Protein AF-A0A812YZU1-F1 (afdb_monomer)

Foldseek 3Di:
DQAEAEEAEEDDCLQVVLVLLCPDPQNVVVVVVVVVVVVVDDDDDPPPDPCPRWHWGWAQQDPDDDDDDRDIYIYIYDYDDDDPDQDPQDLPAPLRYEYEYEDDDDPPDDGDLVVSLVRLVVNVVSQVVHDPLRRHAAEYEYECDDPVSVVSVVVSQVVQVPDPDHDDYHYFYQNYPDNVSSSVRVNVSNVVSVVPPPPPPPPPPPPPD

Radius of gyration: 18.55 Å; Cα contacts (8 Å, |Δi|>4): 291; chains: 1; bounding box: 40×54×52 Å

Solvent-accessible surface area (backbone atoms only — not comparable to full-atom values): 12479 Å² total; per-residue (Å²): 114,80,43,70,36,35,36,42,27,34,40,70,57,28,59,58,50,45,52,55,58,44,70,31,73,70,22,47,61,48,54,56,49,52,55,52,51,58,72,71,47,86,78,89,74,84,80,85,63,95,62,90,65,66,37,64,38,76,33,72,38,80,76,68,88,81,80,92,59,76,44,35,29,39,36,36,38,36,48,54,85,61,98,81,67,74,78,94,72,60,96,63,73,60,84,41,45,33,42,31,41,44,46,51,66,67,91,89,68,82,85,57,67,66,59,52,51,54,52,52,56,49,52,50,50,60,50,63,72,40,57,81,93,57,47,63,58,38,32,40,38,36,32,47,64,52,73,70,55,48,53,51,52,52,50,53,56,51,58,46,62,73,40,102,73,56,77,80,63,47,80,44,66,14,82,40,88,48,66,68,37,45,51,50,37,51,40,53,51,50,53,52,48,71,67,55,62,81,82,72,76,77,76,77,76,72,77,87,126

pLDDT: mean 72.16, std 18.17, range [29.72, 93.62]

Nearest PDB structures (foldseek):
  4tu1-assembly1_B  TM=4.409E-01  e=1.145E-01  Toxoplasma gondii
  7joz-assembly1_A  TM=4.722E-01  e=4.084E-01  Homo sapiens
  6h0d-assembly1_A  TM=4.153E-01  e=7.712E-01  Synechocystis sp. PCC 6803 substr. Kazusa
  7vdc-assembly1_D  TM=2.895E-01  e=2.617E-01  Oryctolagus cuniculus
  8ew2-assembly1_B  TM=3.478E-01  e=2.001E+00  Oryctolagus cuniculus

Structure (mmCIF, N/CA/C/O backbone):
data_AF-A0A812YZU1-F1
#
_entry.id   AF-A0A812YZU1-F1
#
loop_
_atom_site.group_PDB
_atom_site.id
_atom_site.type_symbol
_atom_site.label_atom_id
_atom_site.label_alt_id
_atom_site.label_comp_id
_atom_site.label_asym_id
_atom_site.label_entity_id
_atom_site.label_seq_id
_atom_site.pdbx_PDB_ins_code
_atom_site.Cartn_x
_atom_site.Cartn_y
_atom_site.Cartn_z
_atom_site.occupancy
_atom_site.B_iso_or_equiv
_atom_site.auth_seq_id
_atom_site.auth_comp_id
_atom_site.auth_asym_id
_atom_site.auth_atom_id
_atom_site.pdbx_PDB_model_num
ATOM 1 N N . VAL A 1 1 ? 10.543 -19.047 8.163 1.00 53.94 1 VAL A N 1
ATOM 2 C CA . VAL A 1 1 ? 9.568 -17.932 8.109 1.00 53.94 1 VAL A CA 1
ATOM 3 C C . VAL A 1 1 ? 8.863 -17.867 9.448 1.00 53.94 1 VAL A C 1
ATOM 5 O O . VAL A 1 1 ? 8.110 -18.782 9.755 1.00 53.94 1 VAL A O 1
ATOM 8 N N . THR A 1 2 ? 9.161 -16.860 10.261 1.00 63.25 2 THR A N 1
ATOM 9 C CA . THR A 1 2 ? 8.544 -16.665 11.586 1.00 63.25 2 THR A CA 1
ATOM 10 C C . THR A 1 2 ? 7.262 -15.835 11.501 1.00 63.25 2 THR A C 1
ATOM 12 O O . THR A 1 2 ? 6.415 -15.936 12.384 1.00 63.25 2 THR A O 1
ATOM 15 N N . CYS A 1 3 ? 7.067 -15.084 10.410 1.00 71.00 3 CYS A N 1
ATOM 16 C CA . CYS A 1 3 ? 5.876 -14.271 10.181 1.00 71.00 3 CYS A CA 1
ATOM 17 C C . CYS A 1 3 ? 5.388 -14.360 8.724 1.00 71.00 3 CYS A C 1
ATOM 19 O O . CYS A 1 3 ? 6.190 -14.374 7.789 1.00 71.00 3 CYS A O 1
ATOM 21 N N . ARG A 1 4 ? 4.068 -14.422 8.523 1.00 76.69 4 ARG A N 1
ATOM 22 C CA . ARG A 1 4 ? 3.425 -14.309 7.207 1.00 76.69 4 ARG A CA 1
ATOM 23 C C . ARG A 1 4 ? 2.561 -13.063 7.223 1.00 76.69 4 ARG A C 1
ATOM 25 O O . ARG A 1 4 ? 1.711 -12.959 8.097 1.00 76.69 4 ARG A O 1
ATOM 32 N N . VAL A 1 5 ? 2.770 -12.168 6.269 1.00 82.44 5 VAL A N 1
ATOM 33 C CA . VAL A 1 5 ? 2.027 -10.915 6.133 1.00 82.44 5 VAL A CA 1
ATOM 34 C C . VAL A 1 5 ? 1.412 -10.864 4.743 1.00 82.44 5 VAL A C 1
ATOM 36 O O . VAL A 1 5 ? 2.060 -11.246 3.775 1.00 82.44 5 VAL A O 1
ATOM 39 N N . GLN A 1 6 ? 0.174 -10.403 4.631 1.00 86.44 6 GLN A N 1
ATOM 40 C CA . GLN A 1 6 ? -0.500 -10.189 3.360 1.00 86.44 6 GLN A CA 1
ATOM 41 C C . GLN A 1 6 ? -0.679 -8.691 3.124 1.00 86.44 6 GLN A C 1
ATOM 43 O O . GLN A 1 6 ? -1.310 -8.005 3.927 1.00 86.44 6 GLN A O 1
ATOM 48 N N . PHE A 1 7 ? -0.154 -8.186 2.012 1.00 89.94 7 PHE A N 1
ATOM 49 C CA . PHE A 1 7 ? -0.383 -6.821 1.557 1.00 89.94 7 PHE A CA 1
ATOM 50 C C . PHE A 1 7 ? -1.493 -6.809 0.516 1.00 89.94 7 PHE A C 1
ATOM 52 O O . PHE A 1 7 ? -1.353 -7.381 -0.565 1.00 89.94 7 PHE A O 1
ATOM 59 N N . LEU A 1 8 ? -2.589 -6.125 0.832 1.00 89.56 8 LEU A N 1
ATOM 60 C CA . LEU A 1 8 ? -3.596 -5.762 -0.157 1.00 89.56 8 LEU A CA 1
ATOM 61 C C . LEU A 1 8 ? -3.095 -4.502 -0.867 1.00 89.56 8 LEU A C 1
ATOM 63 O O . LEU A 1 8 ? -3.136 -3.416 -0.287 1.00 89.56 8 LEU A O 1
ATOM 67 N N . LEU A 1 9 ? -2.563 -4.667 -2.080 1.00 89.00 9 LEU A N 1
ATOM 68 C CA . LEU A 1 9 ? -2.023 -3.569 -2.879 1.00 89.00 9 LEU A CA 1
ATOM 69 C C . LEU A 1 9 ? -3.157 -2.894 -3.654 1.00 89.00 9 LEU A C 1
ATOM 71 O O . LEU A 1 9 ? -3.820 -3.528 -4.476 1.00 89.00 9 LEU A O 1
ATOM 75 N N . LEU A 1 10 ? -3.358 -1.604 -3.393 1.00 87.88 10 LEU A N 1
ATOM 76 C CA . LEU A 1 10 ? -4.406 -0.779 -3.988 1.00 87.88 10 LEU A CA 1
ATOM 77 C C . LEU A 1 10 ? -3.785 0.331 -4.815 1.00 87.88 10 LEU A C 1
ATOM 79 O O . LEU A 1 10 ? -2.970 1.081 -4.294 1.00 87.88 10 LEU A O 1
ATOM 83 N N . GLY A 1 11 ? -4.208 0.487 -6.061 1.00 83.19 11 GLY A N 1
ATOM 84 C CA . GLY A 1 11 ? -3.750 1.582 -6.909 1.00 83.19 11 GLY A CA 1
ATOM 85 C C . GLY A 1 11 ? -3.583 1.167 -8.359 1.00 83.19 11 GLY A C 1
ATOM 86 O O . GLY A 1 11 ? -3.496 -0.018 -8.693 1.00 83.19 11 GLY A O 1
ATOM 87 N N . GLU A 1 12 ? -3.532 2.171 -9.225 1.00 79.81 12 GLU A N 1
ATOM 88 C CA . GLU A 1 12 ? -3.130 1.981 -10.613 1.00 79.81 12 GLU A CA 1
ATOM 89 C C . GLU A 1 12 ? -1.699 1.416 -10.646 1.00 79.81 12 GLU A C 1
ATOM 91 O O . GLU A 1 12 ? -0.830 1.865 -9.901 1.00 79.81 12 GLU A O 1
ATOM 96 N N . GLY A 1 13 ? -1.473 0.366 -11.438 1.00 82.00 13 GLY A N 1
ATOM 97 C CA . GLY A 1 13 ? -0.179 -0.321 -11.493 1.00 82.00 13 GLY A CA 1
ATOM 98 C C . GLY A 1 13 ? 0.101 -1.297 -10.342 1.00 82.00 13 GLY A C 1
ATOM 99 O O . GLY A 1 13 ? 1.192 -1.852 -10.298 1.00 82.00 13 GLY A O 1
ATOM 100 N N . ALA A 1 14 ? -0.847 -1.582 -9.435 1.00 86.12 14 ALA A N 1
ATOM 101 C CA . ALA A 1 14 ? -0.630 -2.542 -8.340 1.00 86.12 14 ALA A CA 1
ATOM 102 C C . ALA A 1 14 ? -0.208 -3.942 -8.823 1.00 86.12 14 ALA A C 1
ATOM 104 O O . ALA A 1 14 ? 0.647 -4.577 -8.205 1.00 86.12 14 ALA A O 1
ATOM 105 N N . ARG A 1 15 ? -0.785 -4.421 -9.935 1.00 85.81 15 ARG A N 1
ATOM 106 C CA . ARG A 1 15 ? -0.412 -5.712 -10.536 1.00 85.81 15 ARG A CA 1
ATOM 107 C C . ARG A 1 15 ? 0.991 -5.670 -11.137 1.00 85.81 15 ARG A C 1
ATOM 109 O O . ARG A 1 15 ? 1.778 -6.573 -10.875 1.00 85.81 15 ARG A O 1
ATOM 116 N N . ASP A 1 16 ? 1.308 -4.613 -11.877 1.00 86.69 16 ASP A N 1
ATOM 117 C CA . ASP A 1 16 ? 2.627 -4.427 -12.487 1.00 86.69 16 ASP A CA 1
ATOM 118 C C . ASP A 1 16 ? 3.714 -4.276 -11.414 1.00 86.69 16 ASP A C 1
ATOM 120 O O . ASP A 1 16 ? 4.793 -4.848 -11.536 1.00 86.69 16 ASP A O 1
ATOM 124 N N . PHE A 1 17 ? 3.403 -3.582 -10.316 1.00 88.44 17 PHE A N 1
ATOM 125 C CA . PHE A 1 17 ? 4.299 -3.406 -9.178 1.00 88.44 17 PHE A CA 1
ATOM 126 C C . PHE A 1 17 ? 4.571 -4.733 -8.485 1.00 88.44 17 PHE A C 1
ATOM 128 O O . PHE A 1 17 ? 5.712 -5.052 -8.170 1.00 88.44 17 PHE A O 1
ATOM 135 N N . ALA A 1 18 ? 3.523 -5.526 -8.260 1.00 87.00 18 ALA A N 1
ATOM 136 C CA . ALA A 1 18 ? 3.676 -6.840 -7.660 1.00 87.00 18 ALA A CA 1
ATOM 137 C C . ALA A 1 18 ? 4.523 -7.764 -8.550 1.00 87.00 18 ALA A C 1
ATOM 139 O O . ALA A 1 18 ? 5.411 -8.443 -8.039 1.00 87.00 18 ALA A O 1
ATOM 140 N N . GLY A 1 19 ? 4.310 -7.714 -9.871 1.00 84.81 19 GLY A N 1
ATOM 141 C CA . GLY A 1 19 ? 5.148 -8.395 -10.857 1.00 84.81 19 GLY A CA 1
ATOM 142 C C . GLY A 1 19 ? 6.613 -7.962 -10.769 1.00 84.81 19 GLY A C 1
ATOM 143 O O . GLY A 1 19 ? 7.479 -8.813 -10.575 1.00 84.81 19 GLY A O 1
ATOM 144 N N . TYR A 1 20 ? 6.867 -6.650 -10.809 1.00 85.94 20 TYR A N 1
ATOM 145 C CA . TYR A 1 20 ? 8.197 -6.053 -10.664 1.00 85.94 20 TYR A CA 1
ATOM 146 C C . TYR A 1 20 ? 8.910 -6.528 -9.391 1.00 85.94 20 TYR A C 1
ATOM 148 O O . TYR A 1 20 ? 10.046 -6.994 -9.441 1.00 85.94 20 TYR A O 1
ATOM 156 N N . VAL A 1 21 ? 8.221 -6.487 -8.249 1.00 85.56 21 VAL A N 1
ATOM 157 C CA . VAL A 1 21 ? 8.783 -6.913 -6.962 1.00 85.56 21 VAL A CA 1
ATOM 158 C C . VAL A 1 21 ? 9.114 -8.409 -6.951 1.00 85.56 21 VAL A C 1
ATOM 160 O O . VAL A 1 21 ? 10.055 -8.815 -6.276 1.00 85.56 21 VAL A O 1
ATOM 163 N N . THR A 1 22 ? 8.399 -9.249 -7.702 1.00 80.44 22 THR A N 1
ATOM 164 C CA . THR A 1 22 ? 8.707 -10.692 -7.774 1.00 80.44 22 THR A CA 1
ATOM 165 C C . THR A 1 22 ? 9.792 -11.095 -8.751 1.00 80.44 22 THR A C 1
ATOM 167 O O . THR A 1 22 ? 10.231 -12.240 -8.703 1.00 80.44 22 THR A O 1
ATOM 170 N N . THR A 1 23 ? 10.237 -10.175 -9.599 1.00 80.94 23 THR A N 1
ATOM 171 C CA . THR A 1 23 ? 11.386 -10.374 -10.491 1.00 80.94 23 THR A CA 1
ATOM 172 C C . THR A 1 23 ? 12.673 -9.775 -9.927 1.00 80.94 23 THR A C 1
ATOM 174 O O . THR A 1 23 ? 13.665 -9.672 -10.635 1.00 80.94 23 THR A O 1
ATOM 177 N N . THR A 1 24 ? 12.647 -9.335 -8.669 1.00 78.38 24 THR A N 1
ATOM 178 C CA . THR A 1 24 ? 13.828 -8.845 -7.950 1.00 78.38 24 THR A CA 1
ATOM 179 C C . THR A 1 24 ? 14.814 -9.981 -7.684 1.00 78.38 24 THR A C 1
ATOM 181 O O . THR A 1 24 ? 14.399 -11.130 -7.488 1.00 78.38 24 THR A O 1
ATOM 184 N N . GLU A 1 25 ? 16.111 -9.674 -7.608 1.00 78.00 25 GLU A N 1
ATOM 185 C CA . GLU A 1 25 ? 17.151 -10.672 -7.310 1.00 78.00 25 GLU A CA 1
ATOM 186 C C . GLU A 1 25 ? 16.863 -11.389 -5.978 1.00 78.00 25 GLU A C 1
ATOM 188 O O . GLU A 1 25 ? 17.065 -12.605 -5.825 1.00 78.00 25 GLU A O 1
ATOM 193 N N . MET A 1 26 ? 16.310 -10.648 -5.012 1.00 73.00 26 MET A N 1
ATOM 194 C CA . MET A 1 26 ? 15.860 -11.191 -3.734 1.00 73.00 26 MET A CA 1
ATOM 195 C C . MET A 1 26 ? 14.722 -12.217 -3.882 1.00 73.00 26 MET A C 1
ATOM 197 O O . MET A 1 26 ? 14.736 -13.255 -3.207 1.00 73.00 26 MET A O 1
ATOM 201 N N . ALA A 1 27 ? 13.734 -11.953 -4.739 1.00 70.94 27 ALA A N 1
ATOM 202 C CA . ALA A 1 27 ? 12.618 -12.866 -4.975 1.00 70.94 27 ALA A CA 1
ATOM 203 C C . ALA A 1 27 ? 13.058 -14.123 -5.748 1.00 70.94 27 ALA A C 1
ATOM 205 O O . ALA A 1 27 ? 12.686 -15.242 -5.371 1.00 70.94 27 ALA A O 1
ATOM 206 N N . GLU A 1 28 ? 13.911 -13.967 -6.763 1.00 68.12 28 GLU A N 1
ATOM 207 C CA . GLU A 1 28 ? 14.465 -15.082 -7.543 1.00 68.12 28 GLU A CA 1
ATOM 208 C C . GLU A 1 28 ? 15.307 -16.030 -6.679 1.00 68.12 28 GLU A C 1
ATOM 210 O O . GLU A 1 28 ? 15.156 -17.256 -6.754 1.00 68.12 28 GLU A O 1
ATOM 215 N N . SER A 1 29 ? 16.116 -15.473 -5.771 1.00 65.19 29 SER A N 1
ATOM 216 C CA . SER A 1 29 ? 16.916 -16.241 -4.807 1.00 65.19 29 SER A CA 1
ATOM 217 C C . SER A 1 29 ? 16.071 -17.182 -3.939 1.00 65.19 29 SER A C 1
ATOM 219 O O . SER A 1 29 ? 16.550 -18.230 -3.495 1.00 65.19 29 SER A O 1
ATOM 221 N N . TYR A 1 30 ? 14.805 -16.836 -3.689 1.00 61.94 30 TYR A N 1
ATOM 222 C CA . TYR A 1 30 ? 13.884 -17.687 -2.945 1.00 61.94 30 TYR A CA 1
ATOM 223 C C . TYR A 1 30 ? 13.165 -18.716 -3.826 1.00 61.94 30 TYR A C 1
ATOM 225 O O . TYR A 1 30 ? 13.023 -19.872 -3.416 1.00 61.94 30 TYR A O 1
ATOM 233 N N . LEU A 1 31 ? 12.747 -18.336 -5.037 1.00 59.38 31 LEU A N 1
ATOM 234 C CA . LEU A 1 31 ? 12.147 -19.272 -5.996 1.00 59.38 31 LEU A CA 1
ATOM 235 C C . LEU A 1 31 ? 13.101 -20.435 -6.308 1.00 59.38 31 LEU A C 1
ATOM 237 O O . LEU A 1 31 ? 12.672 -21.591 -6.317 1.00 59.38 31 LEU A O 1
ATOM 241 N N . GLY A 1 32 ? 14.401 -20.150 -6.448 1.00 55.16 32 GLY A N 1
ATOM 242 C CA . GLY A 1 32 ? 15.435 -21.176 -6.611 1.00 55.16 32 GLY A CA 1
ATOM 243 C C . GLY A 1 32 ? 15.525 -22.148 -5.426 1.00 55.16 32 GLY A C 1
ATOM 244 O O . GLY A 1 32 ? 15.704 -23.348 -5.629 1.00 55.16 32 GLY A O 1
ATOM 245 N N . ARG A 1 33 ? 15.320 -21.674 -4.186 1.00 53.00 33 ARG A N 1
ATOM 246 C CA . ARG A 1 33 ? 15.294 -22.534 -2.985 1.00 53.00 33 ARG A CA 1
ATOM 247 C C . ARG A 1 33 ? 14.043 -23.407 -2.912 1.00 53.00 33 ARG A C 1
ATOM 249 O O . ARG A 1 33 ? 14.162 -24.579 -2.576 1.00 53.00 33 ARG A O 1
ATOM 256 N N . GLN A 1 34 ? 12.867 -22.886 -3.277 1.00 52.00 34 GLN A N 1
ATOM 257 C CA . GLN A 1 34 ? 11.645 -23.701 -3.332 1.00 52.00 34 GLN A CA 1
ATOM 258 C C . GLN A 1 34 ? 11.732 -24.808 -4.380 1.00 52.00 34 GLN A C 1
ATOM 260 O O . GLN A 1 34 ? 11.323 -25.932 -4.109 1.00 52.00 34 GLN A O 1
ATOM 265 N N . GLN A 1 35 ? 12.275 -24.519 -5.563 1.00 51.41 35 GLN A N 1
ATOM 266 C CA . GLN A 1 35 ? 12.462 -25.544 -6.592 1.00 51.41 35 GLN A CA 1
ATOM 267 C C . GLN A 1 35 ? 13.446 -26.629 -6.136 1.00 51.41 35 GLN A C 1
ATOM 269 O O . GLN A 1 35 ? 13.227 -27.806 -6.419 1.00 51.41 35 GLN A O 1
ATOM 274 N N . HIS A 1 36 ? 14.478 -26.254 -5.374 1.00 42.97 36 HIS A N 1
ATOM 275 C CA . HIS A 1 36 ? 15.439 -27.202 -4.818 1.00 42.97 36 HIS A CA 1
ATOM 276 C C . HIS A 1 36 ? 14.847 -28.059 -3.680 1.00 42.97 36 HIS A C 1
ATOM 278 O O . HIS A 1 36 ? 15.097 -29.262 -3.644 1.00 42.97 36 HIS A O 1
ATOM 284 N N . GLU A 1 37 ? 14.009 -27.489 -2.804 1.00 44.84 37 GLU A N 1
ATOM 285 C CA . GLU A 1 37 ? 13.289 -28.232 -1.751 1.00 44.84 37 GLU A CA 1
ATOM 286 C C . GLU A 1 37 ? 12.221 -29.180 -2.329 1.00 44.84 37 GLU A C 1
ATOM 288 O O . GLU A 1 37 ? 12.051 -30.296 -1.840 1.00 44.84 37 GLU A O 1
ATOM 293 N N . VAL A 1 38 ? 11.531 -28.783 -3.406 1.00 49.12 38 VAL A N 1
ATOM 294 C CA . VAL A 1 38 ? 10.568 -29.645 -4.122 1.00 49.12 38 VAL A CA 1
ATOM 295 C C . VAL A 1 38 ? 11.278 -30.782 -4.868 1.00 49.12 38 VAL A C 1
ATOM 297 O O . VAL A 1 38 ? 10.714 -31.864 -5.011 1.00 49.12 38 VAL A O 1
ATOM 300 N N . ALA A 1 39 ? 12.519 -30.574 -5.318 1.00 49.03 39 ALA A N 1
ATOM 301 C CA . ALA A 1 39 ? 13.322 -31.621 -5.947 1.00 49.03 39 ALA A CA 1
ATOM 302 C C . ALA A 1 39 ? 13.852 -32.665 -4.941 1.00 49.03 39 ALA A C 1
ATOM 304 O O . ALA A 1 39 ? 14.061 -33.819 -5.320 1.00 49.03 39 ALA A O 1
ATOM 305 N N . GLU A 1 40 ? 14.038 -32.293 -3.670 1.00 47.88 40 GLU A N 1
ATOM 306 C CA . GLU A 1 40 ? 14.529 -33.194 -2.613 1.00 47.88 40 GLU A CA 1
ATOM 307 C C . GLU A 1 40 ? 13.405 -33.837 -1.772 1.00 47.88 40 GLU A C 1
ATOM 309 O O . GLU A 1 40 ? 13.604 -34.899 -1.176 1.00 47.88 40 GLU A O 1
ATOM 314 N N . GLY A 1 41 ? 12.201 -33.257 -1.764 1.00 41.09 41 GLY A N 1
ATOM 315 C CA . GLY A 1 41 ? 11.022 -33.790 -1.081 1.00 41.09 41 GLY A CA 1
ATOM 316 C C . GLY A 1 41 ? 10.121 -34.624 -1.993 1.00 41.09 41 GLY A C 1
ATOM 317 O O . GLY A 1 41 ? 9.301 -34.089 -2.735 1.00 41.09 41 GLY A O 1
ATOM 318 N N . LYS A 1 42 ? 10.215 -35.956 -1.895 1.00 46.53 42 LYS A N 1
ATOM 319 C CA . LYS A 1 42 ? 9.158 -36.864 -2.370 1.00 46.53 42 LYS A CA 1
ATOM 320 C C . LYS A 1 42 ? 7.814 -36.522 -1.708 1.00 46.53 42 LYS A C 1
ATOM 322 O O . LYS A 1 42 ? 7.770 -36.179 -0.532 1.00 46.53 42 LYS A O 1
ATOM 327 N N . ASP A 1 43 ? 6.753 -36.726 -2.485 1.00 37.38 43 ASP A N 1
ATOM 328 C CA . ASP A 1 43 ? 5.323 -36.646 -2.148 1.00 37.38 43 ASP A CA 1
ATOM 329 C C . ASP A 1 43 ? 4.670 -35.258 -2.243 1.00 37.38 43 ASP A C 1
ATOM 331 O O . ASP A 1 43 ? 4.255 -34.623 -1.280 1.00 37.38 43 ASP A O 1
ATOM 335 N N . GLY A 1 44 ? 4.499 -34.835 -3.498 1.00 43.16 44 GLY A N 1
ATOM 336 C CA . GLY A 1 44 ? 3.176 -34.606 -4.083 1.00 43.16 44 GLY A CA 1
ATOM 337 C C . GLY A 1 44 ? 2.073 -34.078 -3.163 1.00 43.16 44 GLY A C 1
ATOM 338 O O . GLY A 1 44 ? 1.104 -34.781 -2.892 1.00 43.16 44 GLY A O 1
ATOM 339 N N . LEU A 1 45 ? 2.135 -32.792 -2.823 1.00 33.62 45 LEU A N 1
ATOM 340 C CA . LEU A 1 45 ? 0.928 -32.010 -2.575 1.00 33.62 45 LEU A CA 1
ATOM 341 C C . LEU A 1 45 ? 0.984 -30.738 -3.418 1.00 33.62 45 LEU A C 1
ATOM 343 O O . LEU A 1 45 ? 1.418 -29.674 -2.985 1.00 33.62 45 LEU A O 1
ATOM 347 N N . SER A 1 46 ? 0.552 -30.891 -4.669 1.00 38.41 46 SER A N 1
ATOM 348 C CA . SER A 1 46 ? 0.212 -29.777 -5.544 1.00 38.41 46 SER A CA 1
ATOM 349 C C . SER A 1 46 ? -0.962 -29.023 -4.916 1.00 38.41 46 SER A C 1
ATOM 351 O O . SER A 1 46 ? -2.119 -29.418 -5.042 1.00 38.41 46 SER A O 1
ATOM 353 N N . THR A 1 47 ? -0.673 -27.946 -4.190 1.00 32.91 47 THR A N 1
ATOM 354 C CA . THR A 1 47 ? -1.681 -26.964 -3.787 1.00 32.91 47 THR A CA 1
ATOM 355 C C . THR A 1 47 ? -1.922 -26.000 -4.942 1.00 32.91 47 THR A C 1
ATOM 357 O O . THR A 1 47 ? -1.595 -24.819 -4.898 1.00 32.91 47 THR A O 1
ATOM 360 N N . THR A 1 48 ? -2.549 -26.507 -6.001 1.00 37.44 48 THR A N 1
ATOM 361 C CA . THR A 1 48 ? -3.320 -25.681 -6.930 1.00 37.44 48 THR A CA 1
ATOM 362 C C . THR A 1 48 ? -4.570 -25.175 -6.206 1.00 37.44 48 THR A C 1
ATOM 364 O O . THR A 1 48 ? -5.638 -25.773 -6.310 1.00 37.44 48 THR A O 1
ATOM 367 N N . SER A 1 49 ? -4.461 -24.087 -5.442 1.00 32.38 49 SER A N 1
ATOM 368 C CA . SER A 1 49 ? -5.629 -23.346 -4.954 1.00 32.38 49 SER A CA 1
ATOM 369 C C . SER A 1 49 ? -5.584 -21.905 -5.464 1.00 32.38 49 SER A C 1
ATOM 371 O O . SER A 1 49 ? -4.856 -21.069 -4.948 1.00 32.38 49 SER A O 1
ATOM 373 N N . THR A 1 50 ? -6.350 -21.629 -6.528 1.00 38.34 50 THR A N 1
ATOM 374 C CA . THR A 1 50 ? -6.826 -20.281 -6.927 1.00 38.34 50 THR A CA 1
ATOM 375 C C . THR A 1 50 ? -5.795 -19.146 -6.756 1.00 38.34 50 THR A C 1
ATOM 377 O O . THR A 1 50 ? -6.040 -18.149 -6.081 1.00 38.34 50 THR A O 1
ATOM 380 N N . LEU A 1 51 ? -4.620 -19.357 -7.356 1.00 40.28 51 LEU A N 1
ATOM 381 C CA . LEU A 1 51 ? -3.327 -18.702 -7.101 1.00 40.28 51 LEU A CA 1
ATOM 382 C C . LEU A 1 51 ? -2.993 -17.549 -8.065 1.00 40.28 51 LEU A C 1
ATOM 384 O O . LEU A 1 51 ? -1.854 -17.100 -8.093 1.00 40.28 51 LEU A O 1
ATOM 388 N N . GLY A 1 52 ? -3.956 -17.095 -8.873 1.00 40.56 52 GLY A N 1
ATOM 389 C CA . GLY A 1 52 ? -3.674 -16.353 -10.109 1.00 40.56 52 GLY A CA 1
ATOM 390 C C . GLY A 1 52 ? -2.842 -15.074 -9.969 1.00 40.56 52 GLY A C 1
ATOM 391 O O . GLY A 1 52 ? -2.182 -14.701 -10.929 1.00 40.56 52 GLY A O 1
ATOM 392 N N . GLU A 1 53 ? -2.844 -14.408 -8.809 1.00 54.91 53 GLU A N 1
ATOM 393 C CA . GLU A 1 53 ? -2.208 -13.086 -8.650 1.00 54.91 53 GLU A CA 1
ATOM 394 C C . GLU A 1 53 ? -1.604 -12.870 -7.252 1.00 54.91 53 GLU A C 1
ATOM 396 O O . GLU A 1 53 ? -1.629 -11.768 -6.717 1.00 54.91 53 GLU A O 1
ATOM 401 N N . ARG A 1 54 ? -1.108 -13.928 -6.603 1.00 62.44 54 ARG A N 1
ATOM 402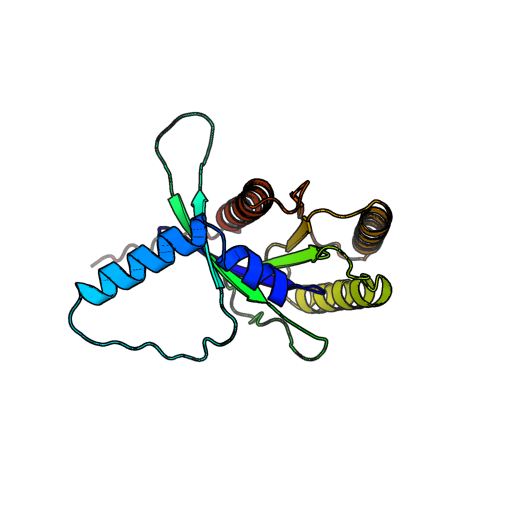 C CA . ARG A 1 54 ? -0.442 -13.815 -5.294 1.00 62.44 54 ARG A CA 1
ATOM 403 C C . ARG A 1 54 ? 1.062 -13.892 -5.476 1.00 62.44 54 ARG A C 1
ATOM 405 O O . ARG A 1 54 ? 1.580 -14.875 -5.998 1.00 62.44 54 ARG A O 1
ATOM 412 N N . PHE A 1 55 ? 1.751 -12.873 -4.996 1.00 69.44 55 PHE A N 1
ATOM 413 C CA . PHE A 1 55 ? 3.185 -12.697 -5.185 1.00 69.44 55 PHE A CA 1
ATOM 414 C C . PHE A 1 55 ? 3.908 -12.830 -3.851 1.00 69.44 55 PHE A C 1
ATOM 416 O O . PHE A 1 55 ? 3.415 -12.325 -2.846 1.00 69.44 55 PHE A O 1
ATOM 423 N N . LEU A 1 56 ? 5.051 -13.516 -3.814 1.00 70.94 56 LEU A N 1
ATOM 424 C CA . LEU A 1 56 ? 5.759 -13.805 -2.567 1.00 70.94 56 LEU A CA 1
ATOM 425 C C . LEU A 1 56 ? 7.105 -13.101 -2.521 1.00 70.94 56 LEU A C 1
ATOM 427 O O . LEU A 1 56 ? 7.960 -13.359 -3.361 1.00 70.94 56 LEU A O 1
ATOM 431 N N . LEU A 1 57 ? 7.301 -12.279 -1.494 1.00 72.12 57 LEU A N 1
ATOM 432 C CA . LEU A 1 57 ? 8.569 -11.616 -1.227 1.00 72.12 57 LEU A CA 1
ATOM 433 C C . LEU A 1 57 ? 9.121 -12.037 0.136 1.00 72.12 57 LEU A C 1
ATOM 435 O O . LEU A 1 57 ? 8.395 -12.093 1.135 1.00 72.12 57 LEU A O 1
ATOM 439 N N . PHE A 1 58 ? 10.423 -12.309 0.175 1.00 74.62 58 PHE A N 1
ATOM 440 C CA . PHE A 1 58 ? 11.149 -12.511 1.421 1.00 74.62 58 PHE A CA 1
ATOM 441 C C . PHE A 1 58 ? 11.586 -11.177 1.989 1.00 74.62 58 PHE A C 1
ATOM 443 O O . PHE A 1 58 ? 12.223 -10.377 1.322 1.00 74.62 58 PHE A O 1
ATOM 450 N N . CYS A 1 59 ? 11.244 -10.957 3.249 1.00 70.81 59 CYS A N 1
ATOM 451 C CA . CYS A 1 59 ? 11.554 -9.739 3.962 1.00 70.81 59 CYS A CA 1
ATOM 452 C C . CYS A 1 59 ? 12.293 -10.119 5.249 1.00 70.81 59 CYS A C 1
ATOM 454 O O . CYS A 1 59 ? 11.649 -10.488 6.238 1.00 70.81 59 CYS A O 1
ATOM 456 N N . PRO A 1 60 ? 13.637 -10.088 5.265 1.00 66.62 60 PRO A N 1
ATOM 457 C CA . PRO A 1 60 ? 14.373 -10.223 6.511 1.00 66.62 60 PRO A CA 1
ATOM 458 C C . PRO A 1 60 ? 14.039 -9.023 7.399 1.00 66.62 60 PRO A C 1
ATOM 460 O O . PRO A 1 60 ? 14.271 -7.871 7.039 1.00 66.62 60 PRO A O 1
ATOM 463 N N . ARG A 1 61 ? 13.455 -9.288 8.564 1.00 61.50 61 ARG A N 1
ATOM 464 C CA . ARG A 1 61 ? 13.186 -8.266 9.565 1.00 61.50 61 ARG A CA 1
ATOM 465 C C . ARG A 1 61 ? 14.458 -8.057 10.375 1.00 61.50 61 ARG A C 1
ATOM 467 O O . ARG A 1 61 ? 14.901 -8.958 11.084 1.00 61.50 61 ARG A O 1
ATOM 474 N N . VAL A 1 62 ? 15.049 -6.876 10.244 1.00 57.53 62 VAL A N 1
ATOM 475 C CA . VAL A 1 62 ? 16.181 -6.446 11.067 1.00 57.53 62 VAL A CA 1
ATOM 476 C C . VAL A 1 62 ? 15.619 -5.558 12.170 1.00 57.53 62 VAL A C 1
ATOM 478 O O . VAL A 1 62 ? 15.410 -4.359 11.982 1.00 57.53 62 VAL A O 1
ATOM 481 N N . ASP A 1 63 ? 15.291 -6.159 13.310 1.00 52.56 63 ASP A N 1
ATOM 482 C CA . ASP A 1 63 ? 14.880 -5.391 14.479 1.00 52.56 63 ASP A CA 1
ATOM 483 C C . ASP A 1 63 ? 16.125 -4.911 15.248 1.00 52.56 63 ASP A C 1
ATOM 485 O O . ASP A 1 63 ? 16.834 -5.707 15.851 1.00 52.56 63 ASP A O 1
ATOM 489 N N . ARG A 1 64 ? 16.305 -3.581 15.248 1.00 44.38 64 ARG A N 1
ATOM 490 C CA . ARG A 1 64 ? 17.225 -2.742 16.047 1.00 44.38 64 ARG A CA 1
ATOM 491 C C . ARG A 1 64 ? 18.736 -2.873 15.813 1.00 44.38 64 ARG A C 1
ATOM 493 O O . ARG A 1 64 ? 19.268 -3.901 15.415 1.00 44.38 64 ARG A O 1
ATOM 500 N N . GLU A 1 65 ? 19.384 -1.731 16.063 1.00 49.47 65 GLU A N 1
ATOM 501 C CA . GLU A 1 65 ? 20.827 -1.555 16.220 1.00 49.47 65 GLU A CA 1
ATOM 502 C C . GLU A 1 65 ? 21.412 -2.731 17.013 1.00 49.47 65 GLU A C 1
ATOM 504 O O . GLU A 1 65 ? 20.969 -3.013 18.122 1.00 49.47 65 GLU A O 1
ATOM 509 N N . GLU A 1 66 ? 22.386 -3.408 16.408 1.00 44.59 66 GLU A N 1
ATOM 510 C CA . GLU A 1 66 ? 23.200 -4.471 17.005 1.00 44.59 66 GLU A CA 1
ATOM 511 C C . GLU A 1 66 ? 22.478 -5.781 17.389 1.00 44.59 66 GLU A C 1
ATOM 513 O O . GLU A 1 66 ? 22.148 -6.046 18.539 1.00 44.59 66 GLU A O 1
ATOM 518 N N . GLY A 1 67 ? 22.431 -6.706 16.424 1.00 46.72 67 GLY A N 1
ATOM 519 C CA . GLY A 1 67 ? 22.769 -8.105 16.702 1.00 46.72 67 GLY A CA 1
ATOM 520 C C . GLY A 1 67 ? 21.619 -9.079 16.985 1.00 46.72 67 GLY A C 1
ATOM 521 O O . GLY A 1 67 ? 20.961 -9.041 18.014 1.00 46.72 67 GLY A O 1
ATOM 522 N N . LEU A 1 68 ? 21.534 -10.085 16.105 1.00 38.81 68 LEU A N 1
ATOM 523 C CA . LEU A 1 68 ? 21.003 -11.432 16.364 1.00 38.81 68 LEU A CA 1
ATOM 524 C C . LEU A 1 68 ? 19.489 -11.541 16.611 1.00 38.81 68 LEU A C 1
ATOM 526 O O . LEU A 1 68 ? 19.025 -12.004 17.648 1.00 38.81 68 LEU A O 1
ATOM 530 N N . GLY A 1 69 ? 18.725 -11.248 15.561 1.00 42.84 69 GLY A N 1
ATOM 531 C CA . GLY A 1 69 ? 17.327 -11.656 15.452 1.00 42.84 69 GLY A CA 1
ATOM 532 C C . GLY A 1 69 ? 16.761 -11.407 14.059 1.00 42.84 69 GLY A C 1
ATOM 533 O O . GLY A 1 69 ? 15.826 -10.632 13.918 1.00 42.84 69 GLY A O 1
ATOM 534 N N . ALA A 1 70 ? 17.343 -12.004 13.012 1.00 51.84 70 ALA A N 1
ATOM 535 C CA . ALA A 1 70 ? 16.777 -11.911 11.665 1.00 51.84 70 ALA A CA 1
ATOM 536 C C . ALA A 1 70 ? 15.492 -12.757 11.590 1.00 51.84 70 ALA A C 1
ATOM 538 O O . ALA A 1 70 ? 15.528 -13.951 11.288 1.00 51.84 70 ALA A O 1
ATOM 539 N N . GLU A 1 71 ? 14.344 -12.160 11.902 1.00 60.09 71 GLU A N 1
ATOM 540 C CA . GLU A 1 71 ? 13.055 -12.811 11.693 1.00 60.09 71 GLU A CA 1
ATOM 541 C C . GLU A 1 71 ? 12.723 -12.789 10.196 1.00 60.09 71 GLU A C 1
ATOM 543 O O . GLU A 1 71 ? 12.555 -11.737 9.588 1.00 60.09 71 GLU A O 1
ATOM 548 N N . LEU A 1 72 ? 12.637 -13.962 9.567 1.00 67.69 72 LEU A N 1
ATOM 549 C CA . LEU A 1 72 ? 12.232 -14.055 8.164 1.00 67.69 72 LEU A CA 1
ATOM 550 C C . LEU A 1 72 ? 10.717 -13.872 8.051 1.00 67.69 72 LEU A C 1
ATOM 552 O O . LEU A 1 72 ? 9.959 -14.768 8.452 1.00 67.69 72 LEU A O 1
ATOM 556 N N . ALA A 1 73 ? 10.286 -12.764 7.451 1.00 74.00 73 ALA A N 1
ATOM 557 C CA . ALA A 1 73 ? 8.903 -12.554 7.060 1.00 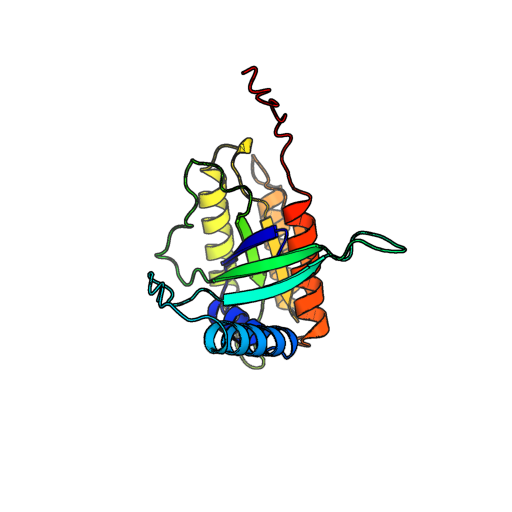74.00 73 ALA A CA 1
ATOM 558 C C . ALA A 1 73 ? 8.685 -12.953 5.596 1.00 74.00 73 ALA A C 1
ATOM 560 O O . ALA A 1 73 ? 9.507 -12.682 4.719 1.00 74.00 73 ALA A O 1
ATOM 561 N N . ARG A 1 74 ? 7.556 -13.608 5.338 1.00 77.62 74 ARG A N 1
ATOM 562 C CA . ARG A 1 74 ? 7.037 -13.834 3.990 1.00 77.62 74 ARG A CA 1
ATOM 563 C C . ARG A 1 74 ? 5.908 -12.843 3.760 1.00 77.62 74 ARG A C 1
ATOM 565 O O . ARG A 1 74 ? 4.918 -12.884 4.490 1.00 77.62 74 ARG A O 1
ATOM 572 N N . ILE A 1 75 ? 6.056 -12.001 2.748 1.00 82.62 75 ILE A N 1
ATOM 573 C CA . ILE A 1 75 ? 5.036 -11.054 2.315 1.00 82.62 75 ILE A CA 1
ATOM 574 C C . ILE A 1 75 ? 4.297 -11.668 1.128 1.00 82.62 75 ILE A C 1
ATOM 576 O O . ILE A 1 75 ? 4.925 -12.105 0.169 1.00 82.62 75 ILE A O 1
ATOM 580 N N . GLU A 1 76 ? 2.973 -11.714 1.201 1.00 83.88 76 GLU A N 1
ATOM 581 C CA . GLU A 1 76 ? 2.088 -12.064 0.097 1.00 83.88 76 GLU A CA 1
ATOM 582 C C . GLU A 1 76 ? 1.444 -10.790 -0.451 1.00 83.88 76 GLU A C 1
ATOM 584 O O . GLU A 1 76 ? 0.626 -10.175 0.229 1.00 83.88 76 GLU A O 1
ATOM 589 N N . LEU A 1 77 ? 1.802 -10.376 -1.665 1.00 85.38 77 LEU A N 1
ATOM 590 C CA . LEU A 1 77 ? 1.160 -9.245 -2.327 1.00 85.38 77 LEU A CA 1
ATOM 591 C C . LEU A 1 77 ? -0.079 -9.748 -3.063 1.00 85.38 77 LEU A C 1
ATOM 593 O O . LEU A 1 77 ? -0.004 -10.677 -3.865 1.00 85.38 77 LEU A O 1
ATOM 597 N N . THR A 1 78 ? -1.219 -9.135 -2.771 1.00 86.38 78 THR A N 1
ATOM 598 C CA . THR A 1 78 ? -2.495 -9.364 -3.449 1.00 86.38 78 THR A CA 1
ATOM 599 C C . THR A 1 78 ? -2.910 -8.040 -4.092 1.00 86.38 78 THR A C 1
ATOM 601 O O . THR A 1 78 ? -3.404 -7.158 -3.381 1.00 86.38 78 THR A O 1
ATOM 604 N N . PRO A 1 79 ? -2.671 -7.845 -5.399 1.00 85.25 79 PRO A N 1
ATOM 605 C CA . PRO A 1 79 ? -3.155 -6.672 -6.099 1.00 85.25 79 PRO A CA 1
ATOM 606 C C . PRO A 1 79 ? -4.680 -6.734 -6.185 1.00 85.25 79 PRO A C 1
ATOM 608 O O . PRO A 1 79 ? -5.253 -7.762 -6.538 1.00 85.25 79 PRO A O 1
ATOM 611 N N . ILE A 1 80 ? -5.338 -5.630 -5.852 1.00 81.62 80 ILE A N 1
ATOM 612 C CA . ILE A 1 80 ? -6.779 -5.465 -6.038 1.00 81.62 80 ILE A CA 1
ATOM 613 C C . ILE A 1 80 ? -6.953 -4.455 -7.167 1.00 81.62 80 ILE A C 1
ATOM 615 O O . ILE A 1 80 ? -6.749 -3.252 -6.982 1.00 81.62 80 ILE A O 1
ATOM 619 N N . VAL A 1 81 ? -7.259 -4.965 -8.360 1.00 70.62 81 VAL A N 1
ATOM 620 C CA . VAL A 1 81 ? -7.315 -4.170 -9.589 1.00 70.62 81 VAL A CA 1
ATOM 621 C C . VAL A 1 81 ? -8.770 -3.918 -9.970 1.00 70.62 81 VAL A C 1
ATOM 623 O O . VAL A 1 81 ? -9.436 -4.777 -10.535 1.00 70.62 81 VAL A O 1
ATOM 626 N N . GLY A 1 82 ? -9.244 -2.697 -9.724 1.00 61.47 82 GLY A N 1
ATOM 627 C CA . GLY A 1 82 ? -10.491 -2.187 -10.293 1.00 61.47 82 GLY A CA 1
ATOM 628 C C . GLY A 1 82 ? -11.628 -1.934 -9.301 1.00 61.47 82 GLY A C 1
ATOM 629 O O . GLY A 1 82 ? -11.644 -2.391 -8.161 1.00 61.47 82 GLY A O 1
ATOM 630 N N . PHE A 1 83 ? -12.629 -1.197 -9.793 1.00 52.38 83 PHE A N 1
ATOM 631 C CA . PHE A 1 83 ? -13.797 -0.725 -9.041 1.00 52.38 83 PHE A CA 1
ATOM 632 C C . PHE A 1 83 ? -14.782 -1.834 -8.618 1.00 52.38 83 PHE A C 1
ATOM 634 O O . PHE A 1 83 ? -15.735 -1.548 -7.894 1.00 52.38 83 PHE A O 1
ATOM 641 N N . GLY A 1 84 ? -14.640 -3.068 -9.109 1.00 55.69 84 GLY A N 1
ATOM 642 C CA . GLY A 1 84 ? -15.583 -4.166 -8.853 1.00 55.69 84 GLY A CA 1
ATOM 643 C C . GLY A 1 84 ? -15.230 -5.033 -7.645 1.00 55.69 84 GLY A C 1
ATOM 644 O O . GLY A 1 84 ? -16.125 -5.591 -7.013 1.00 55.69 84 GLY A O 1
ATOM 645 N N . ASP A 1 85 ? -13.948 -5.100 -7.294 1.00 61.47 85 ASP A N 1
ATOM 646 C CA . ASP A 1 85 ? -13.456 -6.052 -6.306 1.00 61.47 85 ASP A CA 1
ATOM 647 C C . ASP A 1 85 ? -13.490 -5.419 -4.923 1.00 61.47 85 ASP A C 1
ATOM 649 O O . ASP A 1 85 ? -12.721 -4.504 -4.644 1.00 61.47 85 ASP A O 1
ATOM 653 N N . SER A 1 86 ? -14.394 -5.865 -4.052 1.00 69.06 86 SER A N 1
ATOM 654 C CA . SER A 1 86 ? -14.371 -5.471 -2.640 1.00 69.06 86 SER A CA 1
ATOM 655 C C . SER A 1 86 ? -13.098 -5.966 -1.964 1.00 69.06 86 SER A C 1
ATOM 657 O O . SER A 1 86 ? -12.598 -7.051 -2.272 1.00 69.06 86 SER A O 1
ATOM 659 N N . LEU A 1 87 ? -12.598 -5.199 -0.995 1.00 76.62 87 LEU A N 1
ATOM 660 C CA . LEU A 1 87 ? -11.485 -5.670 -0.179 1.00 76.62 87 LEU A CA 1
ATOM 661 C C . LEU A 1 87 ? -11.909 -6.964 0.544 1.00 76.62 87 LEU A C 1
ATOM 663 O O . LEU A 1 87 ? -13.001 -6.989 1.123 1.00 76.62 87 LEU A O 1
ATOM 667 N N . PRO A 1 88 ? -11.078 -8.027 0.567 1.00 74.38 88 PRO A N 1
ATOM 668 C CA . PRO A 1 88 ? -11.380 -9.290 1.250 1.00 74.38 88 PRO A CA 1
ATOM 669 C C . PRO A 1 88 ? -11.260 -9.154 2.782 1.00 74.38 88 PRO A C 1
ATOM 671 O O . PRO A 1 88 ? -10.631 -9.959 3.469 1.00 74.38 88 PRO A O 1
ATOM 674 N N . LEU A 1 89 ? -11.855 -8.099 3.331 1.00 71.38 89 LEU A N 1
ATOM 675 C CA . LEU A 1 89 ? -11.898 -7.785 4.745 1.00 71.38 89 LEU A CA 1
ATOM 676 C C . LEU A 1 89 ? -13.120 -8.468 5.348 1.00 71.38 89 LEU A C 1
ATOM 678 O O . LEU A 1 89 ? -14.243 -7.966 5.297 1.00 71.38 89 LEU A O 1
ATOM 682 N N . THR A 1 90 ? -12.912 -9.654 5.911 1.00 65.12 90 THR A N 1
ATOM 683 C CA . THR A 1 90 ? -13.969 -10.303 6.690 1.00 65.12 90 THR A CA 1
ATOM 684 C C . THR A 1 90 ? -14.119 -9.621 8.051 1.00 65.12 90 THR A C 1
ATOM 686 O O . THR A 1 90 ? -13.196 -8.982 8.550 1.00 65.12 90 THR A O 1
ATOM 689 N N . ARG A 1 91 ? -15.282 -9.779 8.697 1.00 52.94 91 ARG A N 1
ATOM 690 C CA . ARG A 1 91 ? -15.485 -9.316 10.084 1.00 52.94 91 ARG A CA 1
ATOM 691 C C . ARG A 1 91 ? -14.616 -10.069 11.102 1.00 52.94 91 ARG A C 1
ATOM 693 O O . ARG A 1 91 ? -14.523 -9.627 12.243 1.00 52.94 91 ARG A O 1
ATOM 700 N N . GLN A 1 92 ? -14.023 -11.200 10.713 1.00 52.75 92 GLN A N 1
ATOM 701 C CA . GLN A 1 92 ? -13.024 -11.898 11.512 1.00 52.75 92 GLN A CA 1
ATOM 702 C C . GLN A 1 92 ? -11.668 -11.237 11.269 1.00 52.75 92 GLN A C 1
ATOM 704 O O . GLN A 1 92 ? -11.246 -11.040 10.130 1.00 52.75 92 GLN A O 1
ATOM 709 N N . PHE A 1 93 ? -11.032 -10.827 12.362 1.00 52.56 93 PHE A N 1
ATOM 710 C CA . PHE A 1 93 ? -9.771 -10.106 12.347 1.00 52.56 93 PHE A CA 1
ATOM 711 C C . PHE A 1 93 ? -8.686 -10.967 11.687 1.00 52.56 93 PHE A C 1
ATOM 713 O O . PHE A 1 93 ? -8.333 -12.025 12.202 1.00 52.56 93 PHE A O 1
ATOM 720 N N . ASN A 1 94 ? -8.168 -10.525 10.541 1.00 62.16 94 ASN A N 1
ATOM 721 C CA . ASN A 1 94 ? -6.994 -11.131 9.926 1.00 62.16 94 ASN A CA 1
ATOM 722 C C . ASN A 1 94 ? -5.765 -10.367 10.419 1.00 62.16 94 ASN A C 1
ATOM 724 O O . ASN A 1 94 ? -5.381 -9.362 9.827 1.00 62.16 94 ASN A O 1
ATOM 728 N N . GLU A 1 95 ? -5.158 -10.866 11.501 1.00 64.75 95 GLU A N 1
ATOM 729 C CA . GLU A 1 95 ? -4.015 -10.266 12.224 1.00 64.75 95 GLU A CA 1
ATOM 730 C C . GLU A 1 95 ? -2.807 -9.921 11.339 1.00 64.75 95 GLU A C 1
ATOM 732 O O . GLU A 1 95 ? -1.934 -9.164 11.745 1.00 64.75 95 GLU A O 1
ATOM 737 N N . ASN A 1 96 ? -2.768 -10.466 10.124 1.00 76.75 96 ASN A N 1
ATO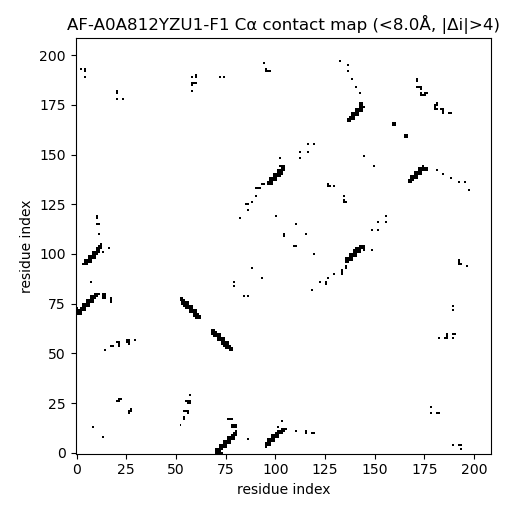M 738 C CA . ASN A 1 96 ? -1.639 -10.391 9.212 1.00 76.75 96 ASN A CA 1
ATOM 739 C C . ASN A 1 96 ? -1.948 -9.640 7.906 1.00 76.75 96 ASN A C 1
ATOM 741 O O . ASN A 1 96 ? -1.127 -9.683 6.994 1.00 76.75 96 ASN A O 1
ATOM 745 N N . ILE A 1 97 ? -3.116 -8.999 7.773 1.00 84.81 97 ILE A N 1
ATOM 746 C CA . ILE A 1 97 ? -3.448 -8.194 6.588 1.00 84.81 97 ILE A CA 1
ATOM 747 C C . ILE A 1 97 ? -3.053 -6.735 6.816 1.00 84.81 97 ILE A C 1
ATOM 749 O O . ILE A 1 97 ? -3.510 -6.104 7.766 1.00 84.81 97 ILE A O 1
ATOM 753 N N . HIS A 1 98 ? -2.287 -6.180 5.881 1.00 88.94 98 HIS A N 1
ATOM 754 C CA . HIS A 1 98 ? -1.975 -4.757 5.793 1.00 88.94 98 HIS A CA 1
ATOM 755 C C . HIS A 1 98 ? -2.497 -4.205 4.469 1.00 88.94 98 HIS A C 1
ATOM 757 O O . HIS A 1 98 ? -2.311 -4.815 3.415 1.00 88.94 98 HIS A O 1
ATOM 763 N N . VAL A 1 99 ? -3.154 -3.050 4.499 1.00 91.06 99 VAL A N 1
ATOM 764 C CA . VAL A 1 99 ? -3.616 -2.395 3.270 1.00 91.06 99 VAL A CA 1
ATOM 765 C C . VAL A 1 99 ? -2.580 -1.367 2.843 1.00 91.06 99 VAL A C 1
ATOM 767 O O . VAL A 1 99 ? -2.234 -0.465 3.608 1.00 91.06 99 VAL A O 1
ATOM 770 N N . VAL A 1 100 ? -2.093 -1.491 1.612 1.00 92.75 100 VAL A N 1
ATOM 771 C CA . VAL A 1 100 ? -1.086 -0.596 1.046 1.00 92.75 100 VAL A CA 1
ATOM 772 C C . VAL A 1 100 ? -1.688 0.127 -0.152 1.00 92.75 100 VAL A C 1
ATOM 774 O O . VAL A 1 100 ? -1.934 -0.469 -1.197 1.00 92.75 100 VAL A O 1
ATOM 777 N N . PHE A 1 101 ? -1.907 1.427 -0.003 1.00 91.81 101 PHE A N 1
ATOM 778 C CA . PHE A 1 101 ? -2.184 2.327 -1.111 1.00 91.81 101 PHE A CA 1
ATOM 779 C C . PHE A 1 101 ? -0.878 2.613 -1.841 1.00 91.81 101 PHE A C 1
ATOM 781 O O . PHE A 1 101 ? 0.019 3.245 -1.293 1.00 91.81 101 PHE A O 1
ATOM 788 N N . LEU A 1 102 ? -0.764 2.122 -3.063 1.00 90.50 102 LEU A N 1
ATOM 789 C CA . LEU A 1 102 ? 0.371 2.324 -3.936 1.00 90.50 102 LEU A CA 1
ATOM 790 C C . LEU A 1 102 ? 0.150 3.587 -4.771 1.00 90.50 102 LEU A C 1
ATOM 792 O O . LEU A 1 102 ? -0.808 3.694 -5.535 1.00 90.50 102 LEU A O 1
ATOM 796 N N . CYS A 1 103 ? 1.073 4.530 -4.641 1.00 88.88 103 CYS A N 1
ATOM 797 C CA . CYS A 1 103 ? 1.271 5.605 -5.595 1.00 88.88 103 CYS A CA 1
ATOM 798 C C . C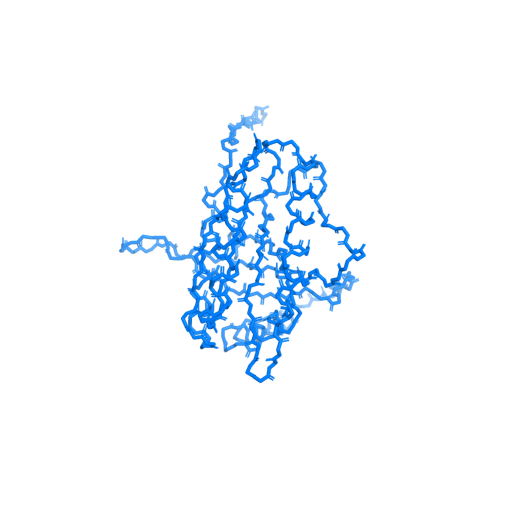YS A 1 103 ? 2.583 5.300 -6.314 1.00 88.88 103 CYS A C 1
ATOM 800 O O . CYS A 1 103 ? 3.665 5.563 -5.791 1.00 88.88 103 CYS A O 1
ATOM 802 N N . TRP A 1 104 ? 2.476 4.656 -7.469 1.00 85.44 104 TRP A N 1
ATOM 803 C CA . TRP A 1 104 ? 3.610 4.285 -8.300 1.00 85.44 104 TRP A CA 1
ATOM 804 C C . TRP A 1 104 ? 3.247 4.498 -9.756 1.00 85.44 104 TRP A C 1
ATOM 806 O O . TRP A 1 104 ? 2.096 4.326 -10.158 1.00 85.44 104 TRP A O 1
ATOM 816 N N . GLN A 1 105 ? 4.239 4.887 -10.539 1.00 73.75 105 GLN A N 1
ATOM 817 C CA . GLN A 1 105 ? 4.081 5.078 -11.961 1.00 73.75 105 GLN A CA 1
ATOM 818 C C . GLN A 1 105 ? 5.319 4.511 -12.654 1.00 73.75 105 GLN A C 1
ATOM 820 O O . GLN A 1 105 ? 6.414 5.047 -12.460 1.00 73.75 105 GLN A O 1
ATOM 825 N N . PRO A 1 106 ? 5.178 3.441 -13.451 1.00 65.06 106 PRO A N 1
ATOM 826 C CA . PRO A 1 106 ? 6.273 2.994 -14.295 1.00 65.06 106 PRO A CA 1
ATOM 827 C C . PRO A 1 106 ? 6.643 4.106 -15.289 1.00 65.06 106 PRO A C 1
ATOM 829 O O . PRO A 1 106 ? 5.803 4.928 -15.676 1.00 65.06 106 PRO A O 1
ATOM 832 N N . GLU A 1 107 ? 7.918 4.163 -15.673 1.00 64.44 107 GLU A N 1
ATOM 833 C CA . GLU A 1 107 ? 8.437 5.218 -16.548 1.00 64.44 107 GLU A CA 1
ATOM 834 C C . GLU A 1 107 ? 7.603 5.345 -17.834 1.00 64.44 107 GLU A C 1
ATOM 836 O O . GLU A 1 107 ? 7.368 4.371 -18.545 1.00 64.44 107 GLU A O 1
ATOM 841 N N . GLY A 1 108 ? 7.135 6.563 -18.129 1.00 60.97 108 GLY A N 1
ATOM 842 C CA . GLY A 1 108 ? 6.385 6.871 -19.352 1.00 60.97 108 GLY A CA 1
ATOM 843 C C . GLY A 1 108 ? 4.864 6.668 -19.295 1.00 60.97 108 GLY A C 1
ATOM 844 O O . GLY A 1 108 ? 4.186 7.050 -20.247 1.00 60.97 108 GLY A O 1
ATOM 845 N N . ALA A 1 109 ? 4.299 6.140 -18.204 1.00 66.44 109 ALA A N 1
ATOM 846 C CA . ALA A 1 109 ? 2.843 6.115 -18.024 1.00 66.44 109 ALA A CA 1
ATOM 847 C C . ALA A 1 109 ? 2.298 7.524 -17.711 1.00 66.44 109 ALA A C 1
ATOM 849 O O . ALA A 1 109 ? 3.065 8.426 -17.381 1.00 66.44 109 ALA A O 1
ATOM 850 N N . THR A 1 110 ? 0.978 7.731 -17.732 1.00 66.56 110 THR A N 1
ATOM 851 C CA . THR A 1 110 ? 0.306 8.930 -17.184 1.00 66.56 110 THR A CA 1
ATOM 852 C C . THR A 1 110 ? -0.671 8.503 -16.100 1.00 66.56 110 THR A C 1
ATOM 854 O O . THR A 1 110 ? -1.658 7.853 -16.417 1.00 66.56 110 THR A O 1
ATOM 857 N N . LEU A 1 111 ? -0.408 8.873 -14.846 1.00 68.00 111 LEU A N 1
ATOM 858 C CA . LEU A 1 111 ? -1.290 8.561 -13.724 1.00 68.00 111 LEU A CA 1
ATOM 859 C C . LEU A 1 111 ? -2.563 9.413 -13.796 1.00 68.00 111 LEU A C 1
ATOM 861 O O . LEU A 1 111 ? -2.479 10.649 -13.797 1.00 68.00 111 LEU A O 1
ATOM 865 N N . ASP A 1 112 ? -3.730 8.772 -13.790 1.00 75.69 112 ASP A N 1
ATOM 866 C CA . ASP A 1 112 ? -5.000 9.483 -13.664 1.00 75.69 112 ASP A CA 1
ATOM 867 C C . ASP A 1 112 ? -5.245 9.847 -12.191 1.00 75.69 112 ASP A C 1
ATOM 869 O O . ASP A 1 112 ? -5.704 9.059 -11.361 1.00 75.69 112 ASP A O 1
ATOM 873 N N . THR A 1 113 ? -4.935 11.097 -11.849 1.00 74.75 113 THR A N 1
ATOM 874 C CA . THR A 1 113 ? -5.063 11.624 -10.484 1.00 74.75 113 THR A CA 1
ATOM 875 C C . THR A 1 113 ? -6.511 11.658 -9.985 1.00 74.75 113 THR A C 1
ATOM 877 O O . THR A 1 113 ? -6.752 11.610 -8.770 1.00 74.75 113 THR A O 1
ATOM 880 N N . SER A 1 114 ? -7.486 11.713 -10.898 1.00 77.88 114 SER A N 1
ATOM 881 C CA . SER A 1 114 ? -8.908 11.688 -10.562 1.00 77.88 114 SER A CA 1
ATOM 882 C C . SER A 1 114 ? -9.357 10.276 -10.182 1.00 77.88 114 SER A C 1
ATOM 884 O O . SER A 1 114 ? -10.008 10.099 -9.145 1.00 77.88 114 SER A O 1
ATOM 886 N N . ALA A 1 115 ? -8.914 9.273 -10.944 1.00 78.25 115 ALA A N 1
ATOM 887 C CA . ALA A 1 115 ? -9.140 7.866 -10.646 1.00 78.25 115 ALA A CA 1
ATOM 888 C C . ALA A 1 115 ? -8.473 7.470 -9.321 1.00 78.25 115 ALA A C 1
ATOM 890 O O . ALA A 1 115 ? -9.135 6.881 -8.465 1.00 78.25 115 ALA A O 1
ATOM 891 N N . LEU A 1 116 ? -7.222 7.897 -9.094 1.00 79.44 116 LEU A N 1
ATOM 892 C CA . LEU A 1 116 ? -6.510 7.682 -7.829 1.00 79.44 116 LEU A CA 1
ATOM 893 C C . LEU A 1 116 ? -7.299 8.227 -6.632 1.00 79.44 116 LEU A C 1
ATOM 895 O O . LEU A 1 116 ? -7.463 7.545 -5.622 1.00 79.44 116 LEU A O 1
ATOM 899 N N . THR A 1 117 ? -7.804 9.458 -6.745 1.00 82.62 117 THR A N 1
ATOM 900 C CA . THR A 1 117 ? -8.575 10.104 -5.674 1.00 82.62 117 THR A CA 1
ATOM 901 C C . THR A 1 117 ? -9.867 9.348 -5.377 1.00 82.62 117 THR A C 1
ATOM 903 O O . THR A 1 117 ? -10.198 9.119 -4.212 1.00 82.62 117 THR A O 1
ATOM 906 N N . SER A 1 118 ? -10.605 8.972 -6.424 1.00 83.75 118 SER A N 1
ATOM 907 C CA . SER A 1 118 ? -11.869 8.245 -6.291 1.00 83.75 118 SER A CA 1
ATOM 908 C C . SER A 1 118 ? -11.661 6.876 -5.643 1.00 83.75 118 SER A C 1
ATOM 910 O O . SER A 1 118 ? -12.349 6.543 -4.674 1.00 83.75 118 SER A O 1
ATOM 912 N N . GLU A 1 119 ? -10.662 6.128 -6.116 1.00 83.62 119 GLU A N 1
ATOM 913 C CA . GLU A 1 119 ? -10.313 4.813 -5.588 1.00 83.62 119 GLU A CA 1
ATOM 914 C C . GLU A 1 119 ? -9.875 4.912 -4.123 1.00 83.62 119 GLU A C 1
ATOM 916 O O . GLU A 1 119 ? -10.410 4.208 -3.267 1.00 83.62 119 GLU A O 1
ATOM 921 N N . PHE A 1 120 ? -8.987 5.853 -3.790 1.00 86.75 120 PHE A N 1
ATOM 922 C CA . PHE A 1 120 ? -8.537 6.070 -2.415 1.00 86.75 120 PHE A CA 1
ATOM 923 C C . PHE A 1 120 ? -9.711 6.318 -1.457 1.00 86.75 120 PHE A C 1
ATOM 925 O O . PHE A 1 120 ? -9.861 5.623 -0.450 1.00 86.75 120 PHE A O 1
ATOM 932 N N . MET A 1 121 ? -10.598 7.261 -1.793 1.00 86.88 121 MET A N 1
ATOM 933 C CA . MET A 1 121 ? -11.745 7.599 -0.944 1.00 86.88 121 MET A CA 1
ATOM 934 C C . MET A 1 121 ? -12.728 6.436 -0.796 1.00 86.88 121 MET A C 1
ATOM 936 O O . MET A 1 121 ? -13.259 6.207 0.295 1.00 86.88 121 MET A O 1
ATOM 940 N N . ARG A 1 122 ? -12.948 5.671 -1.867 1.00 86.50 122 ARG A N 1
ATOM 941 C CA . ARG A 1 122 ? -13.807 4.488 -1.835 1.00 86.50 122 ARG A CA 1
ATOM 942 C C . ARG A 1 122 ? -13.249 3.411 -0.907 1.00 86.50 122 ARG A C 1
ATOM 944 O O . ARG A 1 122 ? -13.978 2.888 -0.066 1.00 86.50 122 ARG A O 1
ATOM 951 N N . ARG A 1 123 ? -11.959 3.106 -1.017 1.00 87.00 123 ARG A N 1
ATOM 952 C CA . ARG A 1 123 ? -11.302 2.088 -0.187 1.00 87.00 123 ARG A CA 1
ATOM 953 C C . ARG A 1 123 ? -11.268 2.492 1.278 1.00 87.00 123 ARG A C 1
ATOM 955 O O . ARG A 1 123 ? -11.525 1.656 2.142 1.00 87.00 123 ARG A O 1
ATOM 962 N N . LEU A 1 124 ? -11.061 3.779 1.569 1.00 88.88 124 LEU A N 1
ATOM 963 C CA . LEU A 1 124 ? -11.225 4.297 2.926 1.00 88.88 124 LEU A CA 1
ATOM 964 C C . LEU A 1 124 ? -12.648 4.080 3.452 1.00 88.88 124 LEU A C 1
ATOM 966 O O . LEU A 1 124 ? -12.802 3.700 4.611 1.00 88.88 124 LEU A O 1
ATOM 970 N N . ALA A 1 125 ? -13.685 4.273 2.632 1.00 87.56 125 ALA A N 1
ATOM 971 C CA . ALA A 1 125 ? -15.060 3.989 3.042 1.00 87.56 125 ALA A CA 1
ATOM 972 C C . ALA A 1 125 ? -15.289 2.492 3.340 1.00 87.56 125 ALA A C 1
ATOM 974 O O . ALA A 1 125 ? -15.892 2.175 4.367 1.00 87.56 125 ALA A O 1
ATOM 975 N N . GLU A 1 126 ? -14.756 1.578 2.518 1.00 87.19 126 GLU A N 1
ATOM 976 C CA . GLU A 1 126 ? -14.811 0.127 2.779 1.00 87.19 126 GLU A CA 1
ATOM 977 C C . GLU A 1 126 ? -14.135 -0.239 4.110 1.00 87.19 126 GLU A C 1
ATOM 979 O O . GLU A 1 126 ? -14.711 -0.956 4.928 1.00 87.19 126 GLU A O 1
ATOM 984 N N . ILE A 1 127 ? -12.949 0.312 4.381 1.00 88.19 127 ILE A N 1
ATOM 985 C CA . ILE A 1 127 ? -12.227 0.079 5.641 1.00 88.19 127 ILE A CA 1
ATOM 986 C C . ILE A 1 127 ?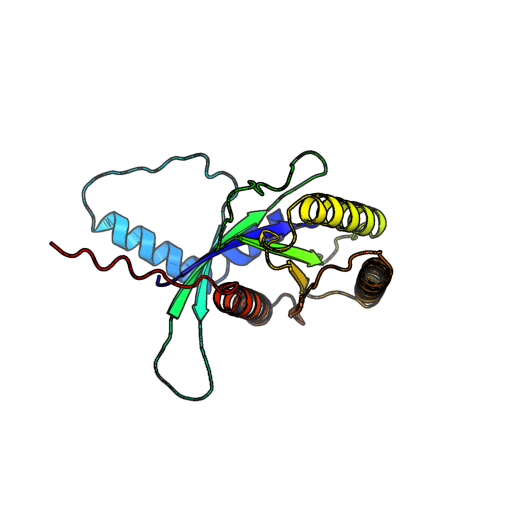 -12.998 0.656 6.834 1.00 88.19 127 ILE A C 1
ATOM 988 O O . ILE A 1 127 ? -13.074 0.033 7.893 1.00 88.19 127 ILE A O 1
ATOM 992 N N . ARG A 1 128 ? -13.603 1.839 6.683 1.00 86.44 128 ARG A N 1
ATOM 993 C CA . ARG A 1 128 ? -14.392 2.483 7.745 1.00 86.44 128 ARG A CA 1
ATOM 994 C C . ARG A 1 128 ? -15.652 1.714 8.107 1.00 86.44 128 ARG A C 1
ATOM 996 O O . ARG A 1 128 ? -16.117 1.859 9.237 1.00 86.44 128 ARG A O 1
ATOM 1003 N N . PHE A 1 129 ? -16.173 0.904 7.187 1.00 86.94 129 PHE A N 1
ATOM 1004 C CA . PHE A 1 129 ? -17.295 0.014 7.459 1.00 86.94 129 PHE A CA 1
ATOM 1005 C C . PHE A 1 129 ? -16.946 -1.062 8.502 1.00 86.94 129 PHE A C 1
ATOM 1007 O O . PHE A 1 129 ? -17.836 -1.594 9.167 1.00 86.94 129 PHE A O 1
ATOM 1014 N N . LEU A 1 130 ? -15.655 -1.360 8.697 1.00 84.19 130 LEU A N 1
ATOM 1015 C CA . LEU A 1 130 ? -15.204 -2.230 9.776 1.00 84.19 130 LEU A CA 1
ATOM 1016 C C . LEU A 1 130 ? -15.236 -1.509 11.138 1.00 84.19 130 LEU A C 1
ATOM 1018 O O . LEU A 1 130 ? -14.895 -0.320 11.234 1.00 84.19 130 LEU A O 1
ATOM 1022 N N . PRO A 1 131 ? -15.551 -2.238 12.228 1.00 83.19 131 PRO A N 1
ATOM 1023 C CA . PRO A 1 131 ? -15.395 -1.732 13.589 1.00 83.19 131 PRO A CA 1
ATOM 1024 C C . PRO A 1 131 ? -13.967 -1.241 13.846 1.00 83.19 131 PRO A C 1
ATOM 1026 O O . PRO A 1 131 ? -13.017 -1.872 13.391 1.00 83.19 131 PRO A O 1
ATOM 1029 N N . LYS A 1 132 ? -13.795 -0.168 14.633 1.00 81.88 132 LYS A N 1
ATOM 1030 C CA . LYS A 1 132 ? -12.483 0.479 14.862 1.00 81.88 132 LYS A CA 1
ATOM 1031 C C . LYS A 1 132 ? -11.360 -0.498 15.230 1.00 81.88 132 LYS A C 1
ATOM 1033 O O . LYS A 1 132 ? -10.267 -0.382 14.695 1.00 81.88 132 LYS A O 1
ATOM 1038 N N . GLY A 1 133 ? -11.640 -1.462 16.110 1.00 79.12 133 GLY A N 1
ATOM 1039 C CA . GLY A 1 133 ? -10.663 -2.458 16.572 1.00 79.12 133 GLY A CA 1
ATOM 1040 C C . GLY A 1 133 ? -10.363 -3.589 15.584 1.00 79.12 133 GLY A C 1
ATOM 1041 O O . GLY A 1 133 ? -9.474 -4.386 15.848 1.00 79.12 133 GLY A O 1
ATOM 1042 N N . ALA A 1 134 ? -11.094 -3.669 14.470 1.00 79.62 134 ALA A N 1
ATOM 1043 C CA . ALA A 1 134 ? -10.915 -4.676 13.426 1.00 79.62 134 ALA A CA 1
ATOM 1044 C C . ALA A 1 134 ? -10.372 -4.086 12.113 1.00 79.62 134 ALA A C 1
ATOM 1046 O O . ALA A 1 134 ? -10.233 -4.807 11.127 1.00 79.62 134 ALA A O 1
ATOM 1047 N N . ARG A 1 135 ? -10.099 -2.774 12.072 1.00 84.38 135 ARG A N 1
ATOM 1048 C CA . ARG A 1 135 ? -9.543 -2.112 10.888 1.00 84.38 135 ARG A CA 1
ATOM 1049 C C . ARG A 1 135 ? -8.078 -2.531 10.712 1.00 84.38 135 ARG A C 1
ATOM 1051 O O . ARG A 1 135 ? -7.327 -2.455 11.686 1.00 84.38 135 ARG A O 1
ATOM 1058 N N . PRO A 1 136 ? -7.664 -2.956 9.508 1.00 85.31 136 PRO A N 1
ATOM 1059 C CA . PRO A 1 136 ? -6.273 -3.298 9.256 1.00 85.31 136 PRO A CA 1
ATOM 1060 C C . PRO A 1 136 ? -5.388 -2.043 9.306 1.00 85.31 136 PRO A C 1
ATOM 1062 O O . PRO A 1 136 ? -5.877 -0.933 9.059 1.00 85.31 136 PRO A O 1
ATOM 1065 N N . PRO A 1 137 ? -4.087 -2.200 9.588 1.00 88.44 137 PRO A N 1
ATOM 1066 C CA . PRO A 1 137 ? -3.123 -1.128 9.409 1.00 88.44 137 PRO A CA 1
ATOM 1067 C C . PRO A 1 137 ? -3.073 -0.679 7.940 1.00 88.44 137 PRO A C 1
ATOM 1069 O O . PRO A 1 137 ? -3.227 -1.481 7.013 1.00 88.44 137 PRO A O 1
ATOM 1072 N N . LEU A 1 138 ? -2.897 0.631 7.747 1.00 90.88 138 LEU A N 1
ATOM 1073 C CA . LEU A 1 138 ? -2.935 1.292 6.443 1.00 90.88 138 LEU A CA 1
ATOM 1074 C C . LEU A 1 138 ? -1.606 1.995 6.173 1.00 90.88 138 LEU A C 1
ATOM 1076 O O . LEU A 1 138 ? -1.125 2.770 7.006 1.00 90.88 138 LEU A O 1
ATOM 1080 N N . THR A 1 139 ? -1.050 1.788 4.984 1.00 93.19 139 THR A N 1
ATOM 1081 C CA . THR A 1 139 ? 0.108 2.542 4.500 1.00 93.19 139 THR A CA 1
ATOM 1082 C C . THR A 1 139 ? -0.155 3.132 3.130 1.00 93.19 139 THR A C 1
ATOM 1084 O O . THR A 1 139 ? -0.697 2.466 2.260 1.00 93.19 139 THR A O 1
ATOM 1087 N N . LEU A 1 140 ? 0.286 4.367 2.929 1.00 92.75 140 LEU A N 1
ATOM 1088 C CA . LEU A 1 140 ? 0.517 4.938 1.616 1.00 92.75 140 LEU A CA 1
ATOM 1089 C C . LEU A 1 140 ? 1.992 4.747 1.247 1.00 92.75 140 LEU A C 1
ATOM 1091 O O . LEU A 1 140 ? 2.876 5.295 1.909 1.00 92.75 140 LEU A O 1
ATOM 1095 N N . LEU A 1 141 ? 2.243 3.948 0.217 1.00 93.62 141 LEU A N 1
ATOM 1096 C CA . LEU A 1 141 ? 3.558 3.692 -0.351 1.00 93.62 141 LEU A CA 1
ATOM 1097 C C . LEU A 1 141 ? 3.724 4.541 -1.614 1.00 93.62 141 LEU A C 1
ATOM 1099 O O . LEU A 1 141 ? 3.028 4.331 -2.604 1.00 93.62 141 LEU A O 1
ATOM 1103 N N . MET A 1 142 ? 4.638 5.504 -1.563 1.00 91.62 142 MET A N 1
ATOM 1104 C CA . MET A 1 142 ? 5.015 6.349 -2.693 1.00 91.62 142 MET A CA 1
ATOM 1105 C C . MET A 1 142 ? 6.309 5.812 -3.291 1.00 91.62 142 MET A C 1
ATOM 1107 O O . MET A 1 142 ? 7.308 5.728 -2.581 1.00 91.62 142 MET A O 1
ATOM 1111 N N . VAL A 1 143 ? 6.307 5.466 -4.573 1.00 91.31 143 VAL A N 1
ATOM 1112 C CA . VAL A 1 143 ? 7.487 4.928 -5.258 1.00 91.31 143 VAL A CA 1
ATOM 1113 C C . VAL A 1 143 ? 7.803 5.824 -6.441 1.00 91.31 143 VAL A C 1
ATOM 1115 O O . VAL A 1 143 ? 6.991 5.940 -7.359 1.00 91.31 143 VAL A O 1
ATOM 1118 N N . ASN A 1 144 ? 8.964 6.480 -6.392 1.00 88.12 144 ASN A N 1
ATOM 1119 C CA . ASN A 1 144 ? 9.441 7.396 -7.430 1.00 88.12 144 ASN A CA 1
ATOM 1120 C C . ASN A 1 144 ? 8.390 8.447 -7.870 1.00 88.12 144 ASN A C 1
ATOM 1122 O O . ASN A 1 144 ? 8.245 8.773 -9.049 1.00 88.12 144 ASN A O 1
ATOM 1126 N N . CYS A 1 145 ? 7.609 8.972 -6.919 1.00 85.38 145 CYS A N 1
ATOM 1127 C CA . CYS A 1 145 ? 6.565 9.950 -7.223 1.00 85.38 145 CYS A CA 1
ATOM 1128 C C . CYS A 1 145 ? 7.156 11.322 -7.571 1.00 85.38 145 CYS A C 1
ATOM 1130 O O . CYS A 1 145 ? 7.976 11.859 -6.816 1.00 85.38 145 CYS A O 1
ATOM 1132 N N . ASN A 1 146 ? 6.648 11.940 -8.638 1.00 84.31 146 ASN 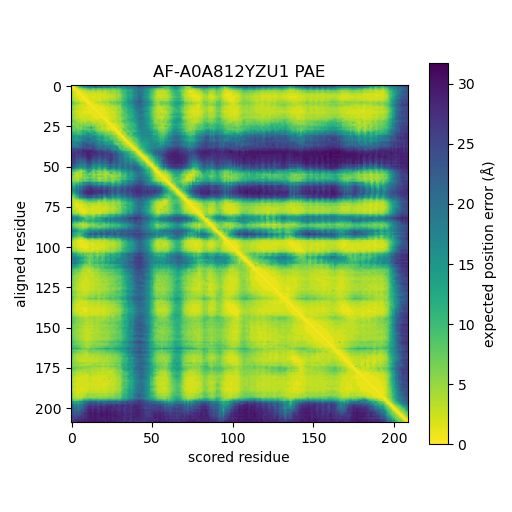A N 1
ATOM 1133 C CA . ASN A 1 146 ? 6.945 13.325 -9.007 1.00 84.31 146 ASN A CA 1
ATOM 1134 C C . ASN A 1 146 ? 6.190 14.344 -8.124 1.00 84.31 146 ASN A C 1
ATOM 1136 O O . ASN A 1 146 ? 5.302 13.994 -7.345 1.00 84.31 146 ASN A O 1
ATOM 1140 N N . GLU A 1 147 ? 6.515 15.633 -8.261 1.00 84.81 147 GLU A N 1
ATOM 1141 C CA . GLU A 1 147 ? 5.909 16.707 -7.455 1.00 84.81 147 GLU A CA 1
ATOM 1142 C C . GLU A 1 147 ? 4.384 16.791 -7.589 1.00 84.81 147 GLU A C 1
ATOM 1144 O O . GLU A 1 147 ? 3.687 16.989 -6.594 1.00 84.81 147 GLU A O 1
ATOM 1149 N N . LYS A 1 148 ? 3.839 16.588 -8.797 1.00 82.38 148 LYS A N 1
ATOM 1150 C CA . LYS A 1 148 ? 2.383 16.620 -9.012 1.00 82.38 148 LYS A CA 1
ATOM 1151 C C . LYS A 1 148 ? 1.692 15.507 -8.225 1.00 82.38 148 LYS A C 1
ATOM 1153 O O . LYS A 1 148 ? 0.668 15.748 -7.593 1.00 82.38 148 LYS A O 1
ATOM 1158 N N . GLN A 1 149 ? 2.259 14.304 -8.238 1.00 80.81 149 GLN A N 1
ATOM 1159 C CA . GLN A 1 149 ? 1.735 13.154 -7.501 1.00 80.81 149 GLN A CA 1
ATOM 1160 C C . GLN A 1 149 ? 1.837 13.347 -5.993 1.00 80.81 149 GLN A C 1
ATOM 1162 O O . GLN A 1 149 ? 0.876 13.058 -5.281 1.00 80.81 149 GLN A O 1
ATOM 1167 N N . ARG A 1 150 ? 2.963 13.887 -5.512 1.00 84.88 150 ARG A N 1
ATOM 1168 C CA . ARG A 1 150 ? 3.128 14.244 -4.097 1.00 84.88 150 ARG A CA 1
ATOM 1169 C C . ARG A 1 150 ? 2.060 15.246 -3.659 1.00 84.88 150 ARG A C 1
ATOM 1171 O O . ARG A 1 150 ? 1.395 15.004 -2.660 1.00 84.88 150 ARG A O 1
ATOM 1178 N N . GLY A 1 151 ? 1.792 16.279 -4.461 1.00 87.06 151 GLY A N 1
ATOM 1179 C CA . GLY A 1 151 ? 0.726 17.245 -4.176 1.00 87.06 151 GLY A CA 1
ATOM 1180 C C . GLY A 1 151 ? -0.678 16.620 -4.121 1.00 87.06 151 GLY A C 1
ATOM 1181 O O . GLY A 1 151 ? -1.486 16.971 -3.259 1.00 87.06 151 GLY A O 1
ATOM 1182 N N . VAL A 1 152 ? -0.978 15.650 -4.994 1.00 85.69 152 VAL A N 1
ATOM 1183 C CA . VAL A 1 152 ? -2.251 14.903 -4.941 1.00 85.69 152 VAL A CA 1
ATOM 1184 C C . VAL A 1 152 ? -2.341 14.069 -3.665 1.00 85.69 152 VAL A C 1
ATOM 1186 O O . VAL A 1 152 ? -3.358 14.118 -2.975 1.00 85.69 152 VAL A O 1
ATOM 1189 N N . VAL A 1 153 ? -1.275 13.348 -3.319 1.00 86.88 153 VAL A N 1
ATOM 1190 C CA . VAL A 1 153 ? -1.177 12.572 -2.077 1.00 86.88 153 VAL A CA 1
ATOM 1191 C C . VAL A 1 153 ? -1.381 13.458 -0.846 1.00 86.88 153 VAL A C 1
ATOM 1193 O O . VAL A 1 153 ? -2.184 13.124 0.025 1.00 86.88 153 VAL A O 1
ATOM 1196 N N . GLU A 1 154 ? -0.710 14.605 -0.782 1.00 89.31 154 GLU A N 1
ATOM 1197 C CA . GLU A 1 154 ? -0.854 15.564 0.315 1.00 89.31 154 GLU A CA 1
ATOM 1198 C C . GLU A 1 154 ? -2.299 16.060 0.437 1.00 89.31 154 GLU A C 1
ATOM 1200 O O . GLU A 1 154 ? -2.849 16.099 1.541 1.00 89.31 154 GLU A O 1
ATOM 1205 N N . SER A 1 155 ? -2.951 16.352 -0.693 1.00 88.56 155 SER A N 1
ATOM 1206 C CA . SER A 1 155 ? -4.366 16.733 -0.725 1.00 88.56 155 SER A CA 1
ATOM 1207 C C . SER A 1 155 ? -5.284 15.617 -0.214 1.00 88.56 155 SER A C 1
ATOM 1209 O O . SER A 1 155 ? -6.208 15.888 0.556 1.00 88.56 155 SER A O 1
ATOM 1211 N N . LEU A 1 156 ? -5.031 14.358 -0.586 1.00 88.06 156 LEU A N 1
ATOM 1212 C CA . LEU A 1 156 ? -5.796 13.206 -0.095 1.00 88.06 156 LEU A CA 1
ATOM 1213 C C . LEU A 1 156 ? -5.643 13.030 1.416 1.00 88.06 156 LEU A C 1
ATOM 1215 O O . LEU A 1 156 ? -6.634 12.843 2.124 1.00 88.06 156 LEU A O 1
ATOM 1219 N N . MET A 1 157 ? -4.414 13.149 1.915 1.00 89.25 157 MET A N 1
ATOM 1220 C CA . MET A 1 157 ? -4.124 13.064 3.343 1.00 89.25 157 MET A CA 1
ATOM 1221 C C . MET A 1 157 ? -4.765 14.215 4.127 1.00 89.25 157 MET A C 1
ATOM 1223 O O . MET A 1 157 ? -5.248 13.998 5.237 1.00 89.25 157 MET A O 1
ATOM 1227 N N . ALA A 1 158 ? -4.819 15.425 3.562 1.00 88.88 158 ALA A N 1
ATOM 1228 C CA . ALA A 1 158 ? -5.535 16.550 4.160 1.00 88.88 158 ALA A CA 1
ATOM 1229 C C . ALA A 1 158 ? -7.048 16.281 4.234 1.00 88.88 158 ALA A C 1
ATOM 1231 O O . ALA A 1 158 ? -7.621 16.334 5.322 1.00 88.88 158 ALA A O 1
ATOM 1232 N N . LYS A 1 159 ? -7.673 15.868 3.121 1.00 86.69 159 LYS A N 1
ATOM 1233 C CA . LYS A 1 159 ? -9.106 15.517 3.075 1.00 86.69 159 LYS A CA 1
ATOM 1234 C C . LYS A 1 159 ? -9.473 14.429 4.080 1.00 86.69 159 LYS A C 1
ATOM 1236 O O . LYS A 1 159 ? -10.510 14.504 4.730 1.00 86.69 159 LYS A O 1
ATOM 1241 N N . GLN A 1 160 ? -8.621 13.417 4.227 1.00 85.69 160 GLN A N 1
ATOM 1242 C CA . GLN A 1 160 ? -8.830 12.326 5.173 1.00 85.69 160 GLN A CA 1
ATOM 1243 C C . GLN A 1 160 ? -8.814 12.811 6.634 1.00 85.69 160 GLN A C 1
ATOM 1245 O O . GLN A 1 160 ? -9.581 12.292 7.452 1.00 85.69 160 GLN A O 1
ATOM 1250 N N . LYS A 1 161 ? -7.968 13.794 6.970 1.00 86.94 161 LYS A N 1
ATOM 1251 C CA . LYS A 1 161 ? -7.881 14.384 8.318 1.00 86.94 161 LYS A CA 1
ATOM 1252 C C . LYS A 1 161 ? -9.101 15.224 8.690 1.00 86.94 161 LYS A C 1
ATOM 1254 O O . LYS A 1 161 ? -9.411 15.321 9.871 1.00 86.94 161 LYS A O 1
ATOM 1259 N N . GLU A 1 162 ? -9.782 15.799 7.704 1.00 86.81 162 GLU A N 1
ATOM 1260 C CA . GLU A 1 162 ? -10.987 16.617 7.898 1.00 86.81 162 GLU A CA 1
ATOM 1261 C C . GLU A 1 162 ? -12.262 15.784 8.121 1.00 86.81 162 GLU A C 1
ATOM 1263 O O . GLU A 1 162 ? -13.311 16.334 8.443 1.00 86.81 162 GLU A O 1
ATOM 1268 N N . MET A 1 163 ? -12.205 14.459 7.957 1.00 84.44 163 MET A N 1
ATOM 1269 C CA . MET A 1 163 ? -13.371 13.597 8.158 1.00 84.44 163 MET A CA 1
ATOM 1270 C C . MET A 1 163 ? -13.677 13.390 9.652 1.00 84.44 163 MET A C 1
ATOM 1272 O O . MET A 1 163 ? -12.755 13.226 10.444 1.00 84.44 163 MET A O 1
ATOM 1276 N N . ASP A 1 164 ? -14.959 13.215 10.006 1.00 80.56 164 ASP A N 1
ATOM 1277 C CA . ASP A 1 164 ? -15.451 12.983 11.389 1.00 80.56 164 ASP A CA 1
ATOM 1278 C C . ASP A 1 164 ? -14.790 11.811 12.142 1.00 80.56 164 ASP A C 1
ATOM 1280 O O . ASP A 1 164 ? -14.893 11.686 13.361 1.00 80.56 164 ASP A O 1
ATOM 1284 N N . GLU A 1 165 ? -14.104 10.924 11.420 1.00 82.38 165 GLU A N 1
ATOM 1285 C CA . GLU A 1 165 ? -13.301 9.864 12.010 1.00 82.38 165 GLU A CA 1
ATOM 1286 C C . GLU A 1 165 ? -12.085 9.569 11.118 1.00 82.38 165 GLU A C 1
ATOM 1288 O O . GLU A 1 165 ? -12.180 8.749 10.194 1.00 82.38 165 GLU A O 1
ATOM 1293 N N . PRO A 1 166 ? -10.946 10.242 11.351 1.00 82.31 166 PRO A N 1
ATOM 1294 C CA . PRO A 1 166 ? -9.764 10.034 10.541 1.00 82.31 166 PRO A CA 1
ATOM 1295 C C . PRO A 1 166 ? -9.143 8.658 10.823 1.00 82.31 166 PRO A C 1
ATOM 1297 O O . PRO A 1 166 ? -9.046 8.216 11.968 1.00 82.31 166 PRO A O 1
ATOM 1300 N N . LEU A 1 167 ? -8.697 7.983 9.766 1.00 85.12 167 LEU A N 1
ATOM 1301 C CA . LEU A 1 167 ? -7.899 6.768 9.852 1.00 85.12 167 LEU A CA 1
ATOM 1302 C C . LEU A 1 167 ? -6.418 7.134 9.985 1.00 85.12 167 LEU A C 1
ATOM 1304 O O . LEU A 1 167 ? -5.937 8.067 9.347 1.00 85.12 167 LEU A O 1
ATOM 1308 N N . THR A 1 168 ? -5.678 6.390 10.802 1.00 86.50 168 THR A N 1
ATOM 1309 C CA . THR A 1 168 ? -4.219 6.519 10.849 1.00 86.50 168 THR A CA 1
ATOM 1310 C C . THR A 1 168 ? -3.624 5.814 9.636 1.00 86.50 168 THR A C 1
ATOM 1312 O O . THR A 1 168 ? -3.766 4.602 9.496 1.00 86.50 168 THR A O 1
ATOM 1315 N N . ILE A 1 169 ? -2.959 6.574 8.767 1.00 88.06 169 ILE A N 1
ATOM 1316 C CA . ILE A 1 169 ? -2.291 6.060 7.567 1.00 88.06 169 ILE A CA 1
ATOM 1317 C C . ILE A 1 169 ? -0.806 6.398 7.682 1.00 88.06 169 ILE A C 1
ATOM 1319 O O . ILE A 1 169 ? -0.433 7.573 7.735 1.00 88.06 169 ILE A O 1
ATOM 1323 N N . ALA A 1 170 ? 0.043 5.374 7.742 1.00 89.69 170 ALA A N 1
ATOM 1324 C CA . ALA A 1 170 ? 1.489 5.556 7.687 1.00 89.69 170 ALA A CA 1
ATOM 1325 C C . ALA A 1 170 ? 1.918 5.927 6.260 1.00 89.69 170 ALA A C 1
ATOM 1327 O O . ALA A 1 170 ? 1.315 5.465 5.297 1.00 89.69 170 ALA A O 1
ATOM 1328 N N . GLN A 1 171 ? 2.974 6.721 6.108 1.00 90.31 171 GLN A N 1
ATOM 1329 C CA . GLN A 1 171 ? 3.544 7.044 4.798 1.00 90.31 171 GLN A CA 1
ATOM 1330 C C . GLN A 1 171 ? 4.931 6.418 4.680 1.00 90.31 171 GLN A C 1
ATOM 1332 O O . GLN A 1 171 ? 5.726 6.501 5.620 1.00 90.31 171 GLN A O 1
ATOM 1337 N N . LYS A 1 172 ? 5.208 5.781 3.542 1.00 92.25 172 LYS A N 1
ATOM 1338 C CA . LYS A 1 172 ? 6.520 5.229 3.185 1.00 92.25 172 LYS A CA 1
ATOM 1339 C C . LYS A 1 172 ? 6.904 5.717 1.795 1.00 92.25 172 LYS A C 1
ATOM 1341 O O . LYS A 1 172 ? 6.042 5.842 0.927 1.00 92.25 172 LYS A O 1
ATOM 1346 N N . LEU A 1 173 ? 8.188 5.992 1.612 1.00 89.06 173 LEU A N 1
ATOM 1347 C CA . LEU A 1 173 ? 8.756 6.494 0.369 1.00 89.06 173 LEU A CA 1
ATOM 1348 C C . LEU A 1 173 ? 9.853 5.535 -0.095 1.00 89.06 173 LEU A C 1
ATOM 1350 O O . LEU A 1 173 ? 10.731 5.198 0.694 1.00 89.06 173 LEU A O 1
ATOM 1354 N N . ALA A 1 174 ? 9.788 5.130 -1.358 1.00 88.62 174 ALA A N 1
ATOM 1355 C CA . ALA A 1 174 ? 10.918 4.620 -2.120 1.00 88.62 174 ALA A CA 1
ATOM 1356 C C . ALA A 1 174 ? 11.359 5.747 -3.064 1.00 88.62 174 ALA A C 1
ATOM 1358 O O . ALA A 1 174 ? 10.574 6.199 -3.908 1.00 88.62 174 ALA A O 1
ATOM 1359 N N . GLU A 1 175 ? 12.568 6.272 -2.849 1.00 85.31 175 GLU A N 1
ATOM 1360 C CA . GLU A 1 175 ? 13.049 7.482 -3.530 1.00 85.31 175 GLU A CA 1
ATOM 1361 C C . GLU A 1 175 ? 13.257 7.262 -5.029 1.00 85.31 175 GLU A C 1
ATOM 1363 O O . GLU A 1 175 ? 13.049 8.183 -5.820 1.00 85.31 175 GLU A O 1
ATOM 1368 N N . SER A 1 176 ? 13.587 6.033 -5.422 1.00 85.75 176 SER A N 1
ATOM 1369 C CA . SER A 1 176 ? 13.714 5.615 -6.811 1.00 85.75 176 SER A CA 1
ATOM 1370 C C . SER A 1 176 ? 12.926 4.334 -7.102 1.00 85.75 176 SER A C 1
ATOM 1372 O O . SER A 1 176 ? 12.305 3.734 -6.225 1.00 85.75 176 SER A O 1
ATOM 1374 N N . ASN A 1 177 ? 12.958 3.913 -8.368 1.00 84.38 177 ASN A N 1
ATOM 1375 C CA . ASN A 1 177 ? 12.485 2.595 -8.789 1.00 84.38 177 ASN A CA 1
ATOM 1376 C C . ASN A 1 177 ? 13.527 1.488 -8.534 1.00 84.38 177 ASN A C 1
ATOM 1378 O O . ASN A 1 177 ? 13.329 0.385 -9.024 1.00 84.38 177 ASN A O 1
ATOM 1382 N N . SER A 1 178 ? 14.639 1.749 -7.833 1.00 88.00 178 SER A N 1
ATOM 1383 C CA . SER A 1 178 ? 15.635 0.709 -7.544 1.00 88.00 178 SER A CA 1
ATOM 1384 C C . SER A 1 178 ? 15.047 -0.413 -6.681 1.00 88.00 178 SER A C 1
ATOM 1386 O O . SER A 1 178 ? 14.138 -0.188 -5.877 1.00 88.00 178 SER A O 1
ATOM 1388 N N . GLU A 1 179 ? 15.560 -1.634 -6.855 1.00 86.19 179 GLU A N 1
ATOM 1389 C CA . GLU A 1 179 ? 15.176 -2.784 -6.030 1.00 86.19 179 GLU A CA 1
ATOM 1390 C C . GLU A 1 179 ? 15.381 -2.476 -4.541 1.00 86.19 179 GLU A C 1
ATOM 1392 O O . GLU A 1 179 ? 14.447 -2.630 -3.757 1.00 86.19 179 GLU A O 1
ATOM 1397 N N . ASP A 1 180 ? 16.549 -1.953 -4.165 1.00 85.88 180 ASP A N 1
ATOM 1398 C CA . ASP A 1 180 ? 16.899 -1.663 -2.772 1.00 85.88 180 ASP A CA 1
ATOM 1399 C C . ASP A 1 180 ? 15.910 -0.706 -2.093 1.00 85.88 180 ASP A C 1
ATOM 1401 O O . ASP A 1 180 ? 15.450 -0.983 -0.980 1.00 85.88 180 ASP A O 1
ATOM 1405 N N . ASP A 1 181 ? 15.527 0.389 -2.758 1.00 88.00 181 ASP A N 1
ATOM 1406 C CA . ASP A 1 181 ? 14.578 1.358 -2.198 1.00 88.00 181 ASP A CA 1
ATOM 1407 C C . ASP A 1 181 ? 13.186 0.744 -2.022 1.00 88.00 181 ASP A C 1
ATOM 1409 O O . ASP A 1 181 ? 12.534 0.923 -0.985 1.00 88.00 181 ASP A O 1
ATOM 1413 N N . VAL A 1 182 ? 12.724 -0.006 -3.026 1.00 88.81 182 VAL A N 1
ATOM 1414 C CA . VAL A 1 182 ? 11.406 -0.648 -3.009 1.00 88.81 182 VAL A CA 1
ATOM 1415 C C . VAL A 1 182 ? 11.346 -1.729 -1.932 1.00 88.81 182 VAL A C 1
ATOM 1417 O O . VAL A 1 182 ? 10.404 -1.759 -1.132 1.00 88.81 182 VAL A O 1
ATOM 1420 N N . ILE A 1 183 ? 12.361 -2.588 -1.860 1.00 86.38 183 ILE A N 1
ATOM 1421 C CA . ILE A 1 183 ? 12.460 -3.646 -0.855 1.00 86.38 183 ILE A CA 1
ATOM 1422 C C . ILE A 1 183 ? 12.564 -3.043 0.547 1.00 86.38 183 ILE A C 1
ATOM 1424 O O . ILE A 1 183 ? 11.836 -3.475 1.443 1.00 86.38 183 ILE A O 1
ATOM 1428 N N . THR A 1 184 ? 13.378 -2.003 0.741 1.00 86.62 184 THR A N 1
ATOM 1429 C CA . THR A 1 184 ? 13.490 -1.300 2.029 1.00 86.62 184 THR A CA 1
ATOM 1430 C C . THR A 1 184 ? 12.142 -0.727 2.466 1.00 86.62 184 THR A C 1
ATOM 1432 O O . THR A 1 184 ? 11.728 -0.896 3.618 1.00 86.62 184 THR A O 1
ATOM 1435 N N . ALA A 1 185 ? 11.396 -0.103 1.552 1.00 90.06 185 ALA A N 1
ATOM 1436 C CA . ALA A 1 185 ? 10.071 0.416 1.863 1.00 90.06 185 ALA A CA 1
ATOM 1437 C C . ALA A 1 185 ? 9.097 -0.705 2.276 1.00 90.06 185 ALA A C 1
ATOM 1439 O O . ALA A 1 185 ? 8.408 -0.571 3.290 1.00 90.06 185 ALA A O 1
ATOM 1440 N N . LEU A 1 186 ? 9.078 -1.835 1.558 1.00 88.56 186 LEU A N 1
ATOM 1441 C CA . LEU A 1 186 ? 8.250 -2.999 1.902 1.00 88.56 186 LEU A CA 1
ATOM 1442 C C . LEU A 1 186 ? 8.653 -3.626 3.245 1.00 88.56 186 LEU A C 1
ATOM 1444 O O . LEU A 1 186 ? 7.778 -4.012 4.025 1.00 88.56 186 LEU A O 1
ATOM 1448 N N . GL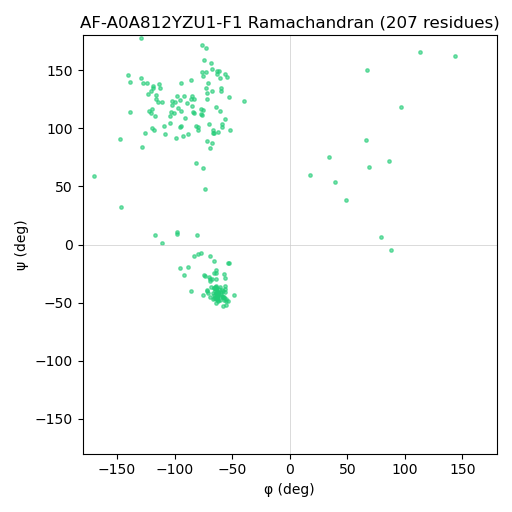N A 1 187 ? 9.950 -3.663 3.560 1.00 84.56 187 GLN A N 1
ATOM 1449 C CA . GLN A 1 187 ? 10.460 -4.120 4.853 1.00 84.56 187 GLN A CA 1
ATOM 1450 C C . GLN A 1 187 ? 9.963 -3.242 6.003 1.00 84.56 187 GLN A C 1
ATOM 1452 O O . GLN A 1 187 ? 9.525 -3.759 7.036 1.00 84.56 187 GLN A O 1
ATOM 1457 N N . LEU A 1 188 ? 9.955 -1.919 5.819 1.00 85.94 188 LEU A N 1
ATOM 1458 C CA . LEU A 1 188 ? 9.412 -0.989 6.809 1.00 85.94 188 LEU A CA 1
ATOM 1459 C C . LEU A 1 188 ? 7.910 -1.204 7.031 1.00 85.94 188 LEU A C 1
ATOM 1461 O O . LEU A 1 188 ? 7.465 -1.177 8.178 1.00 85.94 188 LEU A O 1
ATOM 1465 N N . ILE A 1 189 ? 7.135 -1.451 5.969 1.00 88.94 189 ILE A N 1
ATOM 1466 C CA . ILE A 1 189 ? 5.702 -1.778 6.087 1.00 88.94 189 ILE A CA 1
ATOM 1467 C C . ILE A 1 189 ? 5.522 -3.089 6.847 1.00 88.94 189 ILE A C 1
ATOM 1469 O O . ILE A 1 189 ? 4.711 -3.163 7.770 1.00 88.94 189 ILE A O 1
ATOM 1473 N N . CYS A 1 190 ? 6.304 -4.113 6.504 1.00 85.19 190 CYS A N 1
ATOM 1474 C CA . CYS A 1 190 ? 6.235 -5.413 7.154 1.00 85.19 190 CYS A CA 1
ATOM 1475 C C . CYS A 1 190 ? 6.549 -5.297 8.649 1.00 85.19 190 CYS A C 1
ATOM 1477 O O . CYS A 1 190 ? 5.781 -5.781 9.477 1.00 85.19 190 CYS A O 1
ATOM 1479 N N . ARG A 1 191 ? 7.626 -4.598 9.018 1.00 79.75 191 ARG A N 1
ATOM 1480 C CA . ARG A 1 191 ? 7.988 -4.343 10.420 1.00 79.75 191 ARG A CA 1
ATOM 1481 C C . ARG A 1 191 ? 6.861 -3.645 11.177 1.00 79.75 191 ARG A C 1
ATOM 1483 O O . ARG A 1 191 ? 6.538 -4.045 12.298 1.00 79.75 191 ARG A O 1
ATOM 1490 N N . ASP A 1 192 ? 6.266 -2.619 10.574 1.00 79.25 192 ASP A N 1
ATOM 1491 C CA . ASP A 1 192 ? 5.163 -1.880 11.180 1.00 79.25 192 ASP A CA 1
ATOM 1492 C C . ASP A 1 192 ? 3.921 -2.785 11.325 1.00 79.25 192 ASP A C 1
ATOM 1494 O O . ASP A 1 192 ? 3.280 -2.753 12.371 1.00 79.25 192 ASP A O 1
ATOM 1498 N N . THR A 1 193 ? 3.651 -3.672 10.356 1.00 80.12 193 THR A N 1
ATOM 1499 C CA . THR A 1 193 ? 2.558 -4.665 10.422 1.00 80.12 193 THR A CA 1
ATOM 1500 C C . THR A 1 193 ? 2.755 -5.641 11.581 1.00 80.12 193 THR A C 1
ATOM 1502 O O . THR A 1 193 ? 1.845 -5.858 12.372 1.00 80.12 193 THR A O 1
ATOM 1505 N N . VAL A 1 194 ? 3.956 -6.212 11.725 1.00 74.94 194 VAL A N 1
ATOM 1506 C CA . VAL A 1 194 ? 4.240 -7.193 12.788 1.00 74.94 194 VAL A CA 1
ATOM 1507 C C . VAL A 1 194 ? 4.258 -6.541 14.172 1.00 74.94 194 VAL A C 1
ATOM 1509 O O . VAL A 1 194 ? 3.888 -7.169 15.165 1.00 74.94 194 VAL A O 1
ATOM 1512 N N . SER A 1 195 ? 4.671 -5.275 14.246 1.00 70.06 195 SER A N 1
ATOM 1513 C CA . SER A 1 195 ? 4.628 -4.482 15.481 1.00 70.06 195 SER A CA 1
ATOM 1514 C C . SER A 1 195 ? 3.203 -4.047 15.835 1.00 70.06 195 SER A C 1
ATOM 1516 O O . SER A 1 195 ? 2.889 -3.857 17.011 1.00 70.06 195 SER A O 1
ATOM 1518 N N . PHE A 1 196 ? 2.322 -3.930 14.838 1.00 62.12 196 PHE A N 1
ATOM 1519 C CA . PHE A 1 196 ? 0.896 -3.676 14.998 1.00 62.12 196 PHE A CA 1
ATOM 1520 C C . PHE A 1 196 ? 0.175 -4.948 15.472 1.00 62.12 196 PHE A C 1
ATOM 1522 O O . PHE A 1 196 ? -0.658 -5.524 14.783 1.00 62.12 196 PHE A O 1
ATOM 1529 N N . LYS A 1 197 ? 0.481 -5.400 16.692 1.00 56.94 197 LYS A N 1
ATOM 1530 C CA . LYS A 1 197 ? -0.371 -6.345 17.422 1.00 56.94 197 LYS A CA 1
ATOM 1531 C C . LYS A 1 197 ? -1.290 -5.537 18.337 1.00 56.94 197 LYS A C 1
ATOM 1533 O O . LYS A 1 197 ? -0.824 -5.060 19.374 1.00 56.94 197 LYS A O 1
ATOM 1538 N N . PRO A 1 198 ? -2.574 -5.332 17.992 1.00 43.69 198 PRO A N 1
ATOM 1539 C CA . PRO A 1 198 ? -3.492 -4.617 18.867 1.00 43.69 198 PRO A CA 1
ATOM 1540 C C . PRO A 1 198 ? -3.730 -5.452 20.122 1.00 43.69 198 PRO A C 1
ATOM 1542 O O . PRO A 1 198 ? -4.518 -6.378 20.061 1.00 43.69 198 PRO A O 1
ATOM 1545 N N . ASN A 1 199 ? -3.028 -5.156 21.226 1.00 35.19 199 ASN A N 1
ATOM 1546 C CA . ASN A 1 199 ? -3.256 -5.655 22.594 1.00 35.19 199 ASN A CA 1
ATOM 1547 C C . ASN A 1 199 ? -4.133 -6.922 22.700 1.00 35.19 199 ASN A C 1
ATOM 1549 O O . ASN A 1 199 ? -5.171 -6.919 23.366 1.00 35.19 199 ASN A O 1
ATOM 1553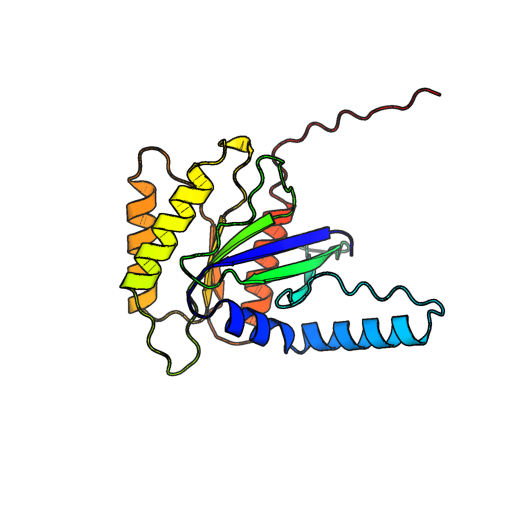 N N . VAL A 1 200 ? -3.717 -8.024 22.075 1.00 36.69 200 VAL A N 1
ATOM 1554 C CA . VAL A 1 200 ? -4.319 -9.322 22.347 1.00 36.69 200 VAL A CA 1
ATOM 1555 C C . VAL A 1 200 ? -3.671 -9.765 23.644 1.00 36.69 200 VAL A C 1
ATOM 1557 O O . VAL A 1 200 ? -2.511 -10.175 23.675 1.00 36.69 200 VAL A O 1
ATOM 1560 N N . ARG A 1 201 ? -4.398 -9.603 24.755 1.00 29.81 201 ARG A N 1
ATOM 1561 C CA . ARG A 1 201 ? -4.070 -10.325 25.982 1.00 29.81 201 ARG A CA 1
ATOM 1562 C C . ARG A 1 201 ? -4.086 -11.798 25.604 1.00 29.81 201 ARG A C 1
ATOM 1564 O O . ARG A 1 201 ? -5.155 -12.348 25.363 1.00 29.81 201 ARG A O 1
ATOM 1571 N N . TYR A 1 202 ? -2.914 -12.416 25.537 1.00 34.50 202 TYR A N 1
ATOM 1572 C CA . TYR A 1 202 ? -2.820 -13.864 25.533 1.00 34.50 202 TYR A CA 1
ATOM 1573 C C . TYR A 1 202 ? -3.472 -14.335 26.834 1.00 34.50 202 TYR A C 1
ATOM 1575 O O . TYR A 1 202 ? -2.874 -14.248 27.906 1.00 34.50 202 TYR A O 1
ATOM 1583 N N . THR A 1 203 ? -4.713 -14.809 26.774 1.00 32.38 203 THR A N 1
ATOM 1584 C CA . THR A 1 203 ? -5.158 -15.801 27.742 1.00 32.38 203 THR A CA 1
ATOM 1585 C C . THR A 1 203 ? -4.320 -17.025 27.426 1.00 32.38 203 THR A C 1
ATOM 1587 O O . THR A 1 203 ? -4.607 -17.770 26.491 1.00 32.38 203 THR A O 1
ATOM 1590 N N . LEU A 1 204 ? -3.220 -17.181 28.163 1.00 29.72 204 LEU A N 1
ATOM 1591 C CA . LEU A 1 204 ? -2.572 -18.470 28.326 1.00 29.72 204 LEU A CA 1
ATOM 1592 C C . LEU A 1 204 ? -3.674 -19.427 28.784 1.00 29.72 204 LEU A C 1
ATOM 1594 O O . LEU A 1 204 ? -4.061 -19.428 29.950 1.00 29.72 204 LEU A O 1
ATOM 1598 N N . SER A 1 205 ? -4.227 -20.202 27.851 1.00 35.16 205 SER A N 1
ATOM 1599 C CA . SER A 1 205 ? -4.889 -21.445 28.205 1.00 35.1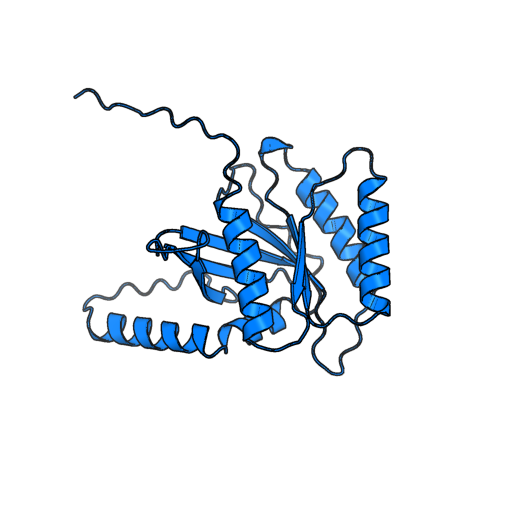6 205 SER A CA 1
ATOM 1600 C C . SER A 1 205 ? -3.764 -22.344 28.686 1.00 35.16 205 SER A C 1
ATOM 1602 O O . SER A 1 205 ? -3.118 -23.042 27.908 1.00 35.16 205 SER A O 1
ATOM 1604 N N . MET A 1 206 ? -3.469 -22.236 29.980 1.00 32.88 206 MET A N 1
ATOM 1605 C CA . MET A 1 206 ? -2.840 -23.326 30.696 1.00 32.88 206 MET A CA 1
ATOM 1606 C C . MET A 1 206 ? -3.826 -24.479 30.542 1.00 32.88 206 MET A C 1
ATOM 1608 O O . MET A 1 206 ? -4.925 -24.451 31.095 1.00 32.88 206 MET A O 1
ATOM 1612 N N . LYS A 1 207 ? -3.494 -25.418 29.656 1.00 32.22 207 LYS A N 1
ATOM 1613 C CA . LYS A 1 207 ? -4.061 -26.752 29.742 1.00 32.22 207 LYS A CA 1
ATOM 1614 C C . LYS A 1 207 ? -3.500 -27.330 31.033 1.00 32.22 207 LYS A C 1
ATOM 1616 O O . LYS A 1 207 ? -2.357 -27.772 31.054 1.00 32.22 207 LYS A O 1
ATOM 1621 N N . ASP A 1 208 ? -4.282 -27.226 32.097 1.00 39.97 208 ASP A N 1
ATOM 1622 C CA . ASP A 1 208 ? -4.200 -28.192 33.178 1.00 39.97 208 ASP A CA 1
ATOM 1623 C C . ASP A 1 208 ? -4.775 -29.493 32.616 1.00 39.97 208 ASP A C 1
ATOM 1625 O O . ASP A 1 208 ? -5.983 -29.581 32.402 1.00 39.97 208 ASP A O 1
ATOM 1629 N N . GLU A 1 209 ? -3.892 -30.434 32.286 1.00 34.41 209 GLU A N 1
ATOM 1630 C CA . GLU A 1 209 ? -4.108 -31.889 32.348 1.00 34.41 209 GLU A CA 1
ATOM 1631 C C . GLU A 1 209 ? -2.764 -32.623 32.236 1.00 34.41 209 GLU A C 1
ATOM 1633 O O . GLU A 1 209 ? -2.063 -32.449 31.210 1.00 34.41 209 GLU A O 1
#

Secondary structure (DSSP, 8-state):
--EEEEEEEESTTHHHHHHHHHTSHHHHHHHHHHHHHHHH--S-----SS-TT-EEEEEEEE-SSSSS-EEEEEEEEEEE-STT------SS--TTEEEEEEEE--TT----HHHHHHHHHHHHHHHHTS-GGGPPPEEEEEES--HHHHHHHHHHHHHHHTSSSPPPEEEEEESSS-HHHHHHHHHHHHHHHHH--------------

Sequence (209 aa):
VTCRVQFLLLGEGARDFAGYVTTTEMAESYLGRQQHEVAEGKDGLSTTSTLGERFLLFCPRVDREEGLGAELARIELTPIVGFGDSLPLTRQFNENIHVVFLCWQPEGATLDTSALTSEFMRRLAEIRFLPKGARPPLTLLMVNCNEKQRGVVESLMAKQKEMDEPLTIAQKLAESNSEDDVITALQLICRDTVSFKPNVRYTLSMKDE

Mean predicted aligned error: 11.15 Å